Protein AF-A0A2N1XZR0-F1 (afdb_monomer_lite)

Radius of gyration: 24.54 Å; chains: 1; bounding box: 52×39×63 Å

Sequence (217 aa):
MVMPQGTRYHLNGNNCSGVGGANNAWVVAASDITVNATCTIAIDYFPATYFLTTNTSPDGNIAPLAVANQPNATPATLYRYEIKPANYSSAAQYAAAIQNFANWFSYYRTRHLAVRGGISIALTGVDFLRTGLFTINSLTNPVEMRDLALATDRGDLYSTATGGIFRNPQNGGTPNRQAVNHAGGQFQRSGANAPVQLACQANHGWQCRWQHGCTLC

Secondary structure (DSSP, 8-state):
-EEPTT-EEEE-S---TT----TTSEEE-SS-EE--S---EEE---SSEEEESSSSBTTBSPPPEEEE--TT-SSSEEEEEE--GGGSSSHHHHHHHHHHHHHHHHHHSSHHHHHHHHHHHHTTT--S-EEE--BTTB--SSPPEEETTSHHHHHHHH-TTTT-TTSPPPP----HHHHHHHHHHHHT--STT-S--STT-----EEEETTTEEEE-

Foldseek 3Di:
DKDAFQWWKAAQQDDQVQDDDDHGDTDTHNGITDRPDDGDMGTDDQPQKDKDPDCDDPLDQFGWDWDADDPPDPVRIITMGHLDPVRDPDPVSSVVSVVVSVVCCVQPVALLSVQLVVVCVVCVVPQQAWDFDDAQVGLDPPGAIAGSVDPVSVCLQCDLVNVHSPPDDDDDDRNPVVVVVSVVVQCVDDDPRRNDDDPPDDDFDWHADSHPGIDGD

pLDDT: mean 80.04, std 11.49, range [30.67, 92.69]

Structure (mmCIF, N/CA/C/O backbone):
dat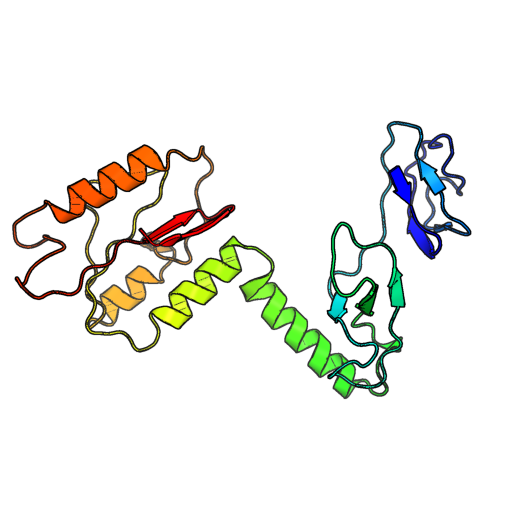a_AF-A0A2N1XZR0-F1
#
_entry.id   AF-A0A2N1XZR0-F1
#
loop_
_atom_site.group_PDB
_atom_site.id
_atom_site.type_symbol
_atom_site.label_atom_id
_atom_site.label_alt_id
_atom_site.label_comp_id
_atom_site.label_asym_id
_atom_site.label_entity_id
_atom_site.label_seq_id
_atom_site.pdbx_PDB_ins_code
_atom_site.Cartn_x
_atom_site.Cartn_y
_atom_site.Cartn_z
_atom_site.occupancy
_atom_site.B_iso_or_equiv
_atom_site.auth_seq_id
_atom_site.auth_comp_id
_atom_site.auth_asym_id
_atom_site.auth_atom_id
_atom_site.pdbx_PDB_model_num
ATOM 1 N N . MET A 1 1 ? 24.738 10.432 -8.427 1.00 76.06 1 MET A N 1
ATOM 2 C CA . MET A 1 1 ? 23.763 9.317 -8.571 1.00 76.06 1 MET A CA 1
ATOM 3 C C . MET A 1 1 ? 24.171 8.508 -9.788 1.00 76.06 1 MET A C 1
ATOM 5 O O . MET A 1 1 ? 24.575 9.129 -10.760 1.00 76.06 1 MET A O 1
ATOM 9 N N . VAL A 1 2 ? 24.090 7.177 -9.756 1.00 82.81 2 VAL A N 1
ATOM 10 C CA . VAL A 1 2 ? 24.312 6.351 -10.956 1.00 82.81 2 VAL A CA 1
ATOM 11 C C . VAL A 1 2 ? 22.957 5.897 -11.484 1.00 82.81 2 VAL A C 1
ATOM 13 O O . VAL A 1 2 ? 22.154 5.350 -10.730 1.00 82.81 2 VAL A O 1
ATOM 16 N N . MET A 1 3 ? 22.691 6.168 -12.757 1.00 83.38 3 MET A N 1
ATOM 17 C CA . MET A 1 3 ? 21.569 5.602 -13.493 1.00 83.38 3 MET A CA 1
ATOM 18 C C . MET A 1 3 ? 22.078 4.364 -14.243 1.00 83.38 3 MET A C 1
ATOM 20 O O . MET A 1 3 ? 23.004 4.508 -15.039 1.00 83.38 3 MET A O 1
ATOM 24 N N . PRO A 1 4 ? 21.518 3.169 -14.005 1.00 83.62 4 PRO A N 1
ATOM 25 C CA . PRO A 1 4 ? 22.032 1.951 -14.614 1.00 83.62 4 PRO A CA 1
ATOM 26 C C . PRO A 1 4 ? 21.713 1.866 -16.111 1.00 83.62 4 PRO A C 1
ATOM 28 O O . PRO A 1 4 ? 20.709 2.422 -16.582 1.00 83.62 4 PRO A O 1
ATOM 31 N N . GLN A 1 5 ? 22.533 1.109 -16.839 1.00 85.06 5 GLN A N 1
ATOM 32 C CA . GLN A 1 5 ? 22.279 0.704 -18.221 1.00 85.06 5 GLN A CA 1
ATOM 33 C C . GLN A 1 5 ? 20.848 0.160 -18.391 1.00 85.06 5 GLN A C 1
ATOM 35 O O . GLN A 1 5 ? 20.312 -0.539 -17.532 1.00 85.06 5 GLN A O 1
ATOM 40 N N . GLY A 1 6 ? 20.209 0.483 -19.515 1.00 82.75 6 GLY A N 1
ATOM 41 C CA . GLY A 1 6 ? 18.845 0.064 -19.839 1.00 82.75 6 GLY A CA 1
ATOM 42 C C . GLY A 1 6 ? 17.751 0.958 -19.250 1.00 82.75 6 GLY A C 1
ATOM 43 O O . GLY A 1 6 ? 16.584 0.805 -19.612 1.00 82.75 6 GLY A O 1
ATOM 44 N N . THR A 1 7 ? 18.095 1.925 -18.393 1.00 85.38 7 THR A N 1
ATOM 45 C CA . THR A 1 7 ? 17.122 2.909 -17.902 1.00 85.38 7 THR A CA 1
ATOM 46 C C . THR A 1 7 ? 16.633 3.779 -19.053 1.00 85.38 7 THR A C 1
ATOM 48 O O . THR A 1 7 ? 17.436 4.379 -19.765 1.00 85.38 7 THR A O 1
ATOM 51 N N . ARG A 1 8 ? 15.315 3.885 -19.226 1.00 88.50 8 ARG A N 1
ATOM 52 C CA . ARG A 1 8 ? 14.714 4.823 -20.173 1.00 88.50 8 ARG A CA 1
ATOM 53 C C . ARG A 1 8 ? 14.477 6.164 -19.482 1.00 88.50 8 ARG A C 1
ATOM 55 O O . ARG A 1 8 ? 13.798 6.218 -18.459 1.00 88.50 8 ARG A O 1
ATOM 62 N N . TYR A 1 9 ? 15.040 7.236 -20.024 1.00 88.44 9 TYR A N 1
ATOM 63 C CA . TYR A 1 9 ? 14.990 8.572 -19.435 1.00 88.44 9 TYR A CA 1
ATOM 64 C C . TYR A 1 9 ? 14.743 9.658 -20.481 1.00 88.44 9 TYR A C 1
ATOM 66 O O . TYR A 1 9 ? 14.858 9.434 -21.686 1.00 88.44 9 TYR A O 1
ATOM 74 N N . HIS A 1 10 ? 14.379 10.840 -19.998 1.00 86.69 10 HIS A N 1
ATOM 75 C CA . HIS A 1 10 ? 14.112 12.022 -20.801 1.00 86.69 10 HIS A CA 1
ATOM 76 C C . HIS A 1 10 ? 14.678 13.274 -20.125 1.00 86.69 10 HIS A C 1
ATOM 78 O O . HIS A 1 10 ? 14.508 13.486 -18.919 1.00 86.69 10 HIS A O 1
ATOM 84 N N . LEU A 1 11 ? 15.314 14.125 -20.931 1.00 84.00 11 LEU A N 1
ATOM 85 C CA . LEU A 1 11 ? 15.855 15.421 -20.529 1.00 84.00 11 LEU A CA 1
ATOM 86 C C . LEU A 1 11 ? 15.027 16.538 -21.163 1.00 84.00 11 LEU A C 1
ATOM 88 O O . LEU A 1 11 ? 14.898 16.614 -22.387 1.00 84.00 11 LEU A O 1
ATOM 92 N N . ASN A 1 12 ? 14.475 17.424 -20.333 1.00 74.25 12 ASN A N 1
ATOM 93 C CA . ASN A 1 12 ? 13.703 18.572 -20.805 1.00 74.25 12 ASN A CA 1
ATOM 94 C C . ASN A 1 12 ? 14.641 19.742 -21.155 1.00 74.25 12 ASN A C 1
ATOM 96 O O . ASN A 1 12 ? 14.773 20.693 -20.389 1.00 74.25 12 ASN A O 1
ATOM 100 N N . GLY A 1 13 ? 15.374 19.609 -22.264 1.00 65.81 13 GLY A N 1
ATOM 101 C CA . GLY A 1 13 ? 16.169 20.678 -22.889 1.00 65.81 13 GLY A CA 1
ATOM 102 C C . GLY A 1 13 ? 17.466 21.100 -22.185 1.00 65.81 13 GLY A C 1
ATOM 103 O O . GLY A 1 13 ? 18.306 21.739 -22.813 1.00 65.81 13 GLY A O 1
ATOM 104 N N . ASN A 1 14 ? 17.671 20.732 -20.919 1.00 63.19 14 ASN A N 1
ATOM 105 C CA . ASN A 1 14 ? 18.927 20.980 -20.216 1.00 63.19 14 ASN A CA 1
ATOM 106 C C . ASN A 1 14 ? 19.883 19.800 -20.416 1.00 63.19 14 ASN A C 1
ATOM 108 O O . ASN A 1 14 ? 19.630 18.703 -19.912 1.00 63.19 14 ASN A O 1
ATOM 112 N N . ASN A 1 15 ? 21.009 20.046 -21.095 1.00 66.31 15 ASN A N 1
ATOM 113 C CA . ASN A 1 15 ? 22.147 19.130 -21.117 1.00 66.31 15 ASN A CA 1
ATOM 114 C C . ASN A 1 15 ? 22.629 18.914 -19.672 1.00 66.31 15 ASN A C 1
ATOM 116 O O . ASN A 1 15 ? 23.342 19.739 -19.103 1.00 66.31 15 ASN A O 1
ATOM 120 N N . CYS A 1 16 ? 22.226 17.805 -19.061 1.00 72.88 16 CYS A N 1
ATOM 121 C CA . CYS A 1 16 ? 22.788 17.341 -17.802 1.00 72.88 16 CYS A CA 1
ATOM 122 C C . CYS A 1 16 ? 24.230 16.892 -18.064 1.00 72.88 16 CYS A C 1
ATOM 124 O O . CYS A 1 16 ? 24.441 15.875 -18.724 1.00 72.88 16 CYS A O 1
ATOM 126 N N . SER A 1 17 ? 25.226 17.620 -17.558 1.00 69.38 17 SER A N 1
ATOM 127 C CA . SER A 1 17 ? 26.638 17.243 -17.701 1.00 69.38 17 SER A CA 1
ATOM 128 C C . SER A 1 17 ? 26.872 15.797 -17.242 1.00 69.38 17 SER A C 1
ATOM 130 O O . SER A 1 17 ? 26.692 15.472 -16.068 1.00 69.38 17 SER A O 1
ATOM 132 N N . GLY A 1 18 ? 27.254 14.928 -18.182 1.00 66.44 18 GLY A N 1
ATOM 133 C CA . GLY A 1 18 ? 27.478 13.494 -17.958 1.00 66.44 18 GLY A CA 1
ATOM 134 C C . GLY A 1 18 ? 26.316 12.577 -18.359 1.00 66.44 18 GLY A C 1
ATOM 135 O O . GLY A 1 18 ? 26.535 11.383 -18.516 1.00 66.44 18 GLY A O 1
ATOM 136 N N . VAL A 1 19 ? 25.116 13.110 -18.599 1.00 74.12 19 VAL A N 1
ATOM 137 C CA . VAL A 1 19 ? 23.953 12.363 -19.102 1.00 74.12 19 VAL A CA 1
ATOM 138 C C . VAL A 1 19 ? 23.781 12.712 -20.580 1.00 74.12 19 VAL A C 1
ATOM 140 O O . VAL A 1 19 ? 23.113 13.681 -20.932 1.00 74.12 19 VAL A O 1
ATOM 143 N N . GLY A 1 20 ? 24.454 11.963 -21.458 1.00 66.81 20 GLY A N 1
ATOM 144 C CA . GLY A 1 20 ? 24.288 12.118 -22.909 1.00 66.81 20 GLY A CA 1
ATOM 145 C C . GLY A 1 20 ? 22.851 11.806 -23.336 1.00 66.81 20 GLY A C 1
ATOM 146 O O . GLY A 1 20 ? 22.181 11.016 -22.685 1.00 66.81 20 GLY A O 1
ATOM 147 N N . GLY A 1 21 ? 22.337 12.415 -24.403 1.00 62.91 21 GLY A N 1
ATOM 148 C CA . GLY A 1 21 ? 20.981 12.140 -24.895 1.00 62.91 21 GLY A CA 1
ATOM 149 C C . GLY A 1 21 ? 20.460 13.241 -25.811 1.00 62.91 21 GLY A C 1
ATOM 150 O O . GLY A 1 21 ? 20.895 14.386 -25.720 1.00 62.91 21 GLY A O 1
ATOM 151 N N . ALA A 1 22 ? 19.543 12.897 -26.718 1.00 60.19 22 ALA A N 1
ATOM 152 C CA . ALA A 1 22 ? 18.864 13.887 -27.545 1.00 60.19 22 ALA A CA 1
ATOM 153 C C . ALA A 1 22 ? 17.916 14.715 -26.664 1.00 60.19 22 ALA A C 1
ATOM 155 O O . ALA A 1 22 ? 17.050 14.162 -25.983 1.00 60.19 22 ALA A O 1
ATOM 156 N N . ASN A 1 23 ? 18.095 16.036 -26.665 1.00 66.06 23 ASN A N 1
ATOM 157 C CA . ASN A 1 23 ? 17.206 16.956 -25.963 1.00 66.06 23 ASN A CA 1
ATOM 158 C C . ASN A 1 23 ? 15.752 16.722 -26.396 1.00 66.06 23 ASN A C 1
ATOM 160 O O . ASN A 1 23 ? 15.469 16.635 -27.590 1.00 66.06 23 ASN A O 1
ATOM 164 N N . ASN A 1 24 ? 14.841 16.649 -25.421 1.00 75.56 24 ASN A N 1
ATOM 165 C CA . ASN A 1 24 ? 13.401 16.498 -25.638 1.00 75.56 24 ASN A CA 1
ATOM 166 C C . ASN A 1 24 ? 12.965 15.161 -26.288 1.00 75.56 24 ASN A C 1
ATOM 168 O O . ASN A 1 24 ? 11.952 15.103 -26.986 1.00 75.56 24 ASN A O 1
ATOM 172 N N . ALA A 1 25 ? 13.730 14.082 -26.077 1.00 83.50 25 ALA A N 1
ATOM 173 C CA . ALA A 1 25 ? 13.389 12.734 -26.527 1.00 83.50 25 ALA A CA 1
ATOM 174 C C . ALA A 1 25 ? 13.609 11.686 -25.426 1.00 83.50 25 ALA A C 1
ATOM 176 O O . ALA A 1 25 ? 14.472 11.827 -24.559 1.00 83.50 25 ALA A O 1
ATOM 177 N N . TRP A 1 26 ? 12.807 10.618 -25.459 1.00 86.81 26 TRP A N 1
ATOM 178 C CA . TRP A 1 26 ? 13.019 9.454 -24.603 1.00 86.81 26 TRP A CA 1
ATOM 179 C C . TRP A 1 26 ? 14.157 8.605 -25.162 1.00 86.81 26 TRP A C 1
ATOM 181 O O . TRP A 1 26 ? 14.075 8.127 -26.292 1.00 86.81 26 TRP A O 1
ATOM 191 N N . VAL A 1 27 ? 15.183 8.374 -24.352 1.00 87.38 27 VAL A N 1
ATOM 192 C CA . VAL A 1 27 ? 16.375 7.594 -24.703 1.00 87.38 27 VAL A CA 1
ATOM 193 C C . VAL A 1 27 ? 16.596 6.475 -23.689 1.00 87.38 27 VAL A C 1
ATOM 195 O O . VAL A 1 27 ? 16.144 6.564 -22.550 1.00 87.38 27 VAL A O 1
ATOM 198 N N . VAL A 1 28 ? 17.263 5.398 -24.105 1.00 88.19 28 VAL A N 1
ATOM 199 C CA . VAL A 1 2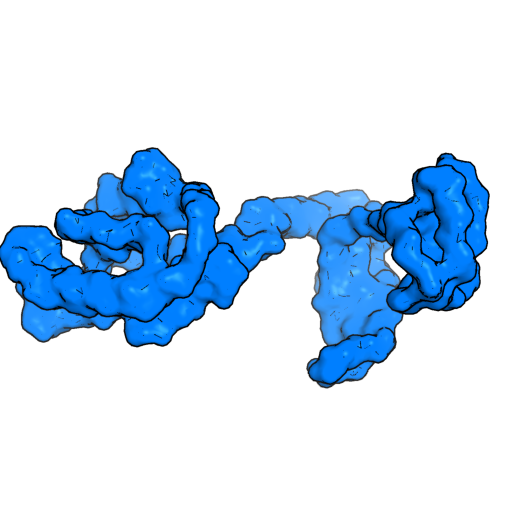8 ? 17.652 4.284 -23.228 1.00 88.19 28 VAL A CA 1
ATOM 200 C C . VAL A 1 28 ? 19.145 4.392 -22.942 1.00 88.19 28 VAL A C 1
ATOM 202 O O . VAL A 1 28 ? 19.939 4.526 -23.871 1.00 88.19 28 VAL A O 1
ATOM 205 N N . ALA A 1 29 ? 19.528 4.336 -21.668 1.00 87.38 29 ALA A N 1
ATOM 206 C CA . ALA A 1 29 ? 20.920 4.393 -21.242 1.00 87.38 29 ALA A CA 1
ATOM 207 C C . ALA A 1 29 ? 21.700 3.204 -21.823 1.00 87.38 29 ALA A C 1
ATOM 209 O O . ALA A 1 29 ? 21.441 2.053 -21.475 1.00 87.38 29 ALA A O 1
ATOM 210 N N . ALA A 1 30 ? 22.649 3.474 -22.719 1.00 86.62 30 ALA A N 1
ATOM 211 C CA . ALA A 1 30 ? 23.464 2.434 -23.352 1.00 86.62 30 ALA A CA 1
ATOM 212 C C . ALA A 1 30 ? 24.517 1.831 -22.404 1.00 86.62 30 ALA A C 1
ATOM 214 O O . ALA A 1 30 ? 24.968 0.712 -22.629 1.00 86.62 30 ALA A O 1
ATOM 215 N N . SER A 1 31 ? 24.869 2.547 -21.338 1.00 86.56 31 SER A N 1
ATOM 216 C CA . SER A 1 31 ? 25.773 2.139 -20.260 1.00 86.56 31 SER A CA 1
ATOM 217 C C . SER A 1 31 ? 25.310 2.768 -18.946 1.00 86.56 31 SER A C 1
ATOM 219 O O . SER A 1 31 ? 24.397 3.595 -18.950 1.00 86.56 31 SER A O 1
ATOM 221 N N . ASP A 1 32 ? 25.959 2.423 -17.835 1.00 86.62 32 ASP A N 1
ATOM 222 C CA . ASP A 1 32 ? 25.777 3.157 -16.584 1.00 86.62 32 ASP A CA 1
ATOM 223 C C . ASP A 1 32 ? 26.165 4.632 -16.776 1.00 86.62 32 ASP A C 1
ATOM 225 O O . ASP A 1 32 ? 27.193 4.953 -17.379 1.00 86.62 32 ASP A O 1
ATOM 229 N N . ILE A 1 33 ? 25.320 5.534 -16.280 1.00 86.06 33 ILE A N 1
ATOM 230 C CA . ILE A 1 33 ? 25.483 6.982 -16.384 1.00 86.06 33 ILE A CA 1
ATOM 231 C C . ILE A 1 33 ? 25.665 7.556 -14.983 1.00 86.06 33 ILE A C 1
ATOM 233 O O . ILE A 1 33 ? 24.758 7.503 -14.149 1.00 86.06 33 ILE A O 1
ATOM 237 N N . THR A 1 34 ? 26.814 8.177 -14.730 1.00 86.88 34 THR A N 1
ATOM 238 C CA . THR A 1 34 ? 27.049 8.908 -13.481 1.00 86.88 34 THR A CA 1
ATOM 239 C C . THR A 1 34 ? 26.565 10.348 -13.624 1.00 86.88 34 THR A C 1
ATOM 241 O O . THR A 1 34 ? 27.161 11.165 -14.325 1.00 86.88 34 THR A O 1
ATOM 244 N N . VAL A 1 35 ? 25.478 10.673 -12.926 1.00 84.19 35 VAL A N 1
ATOM 245 C CA . VAL A 1 35 ? 24.929 12.029 -12.842 1.00 84.19 35 VAL A CA 1
ATOM 246 C C . VAL A 1 35 ? 25.750 12.831 -11.832 1.00 84.19 35 VAL A C 1
ATOM 248 O O . VAL A 1 35 ? 25.654 12.590 -10.621 1.00 84.19 35 VAL A O 1
ATOM 251 N N . ASN A 1 36 ? 26.542 13.775 -12.350 1.00 83.62 36 ASN A N 1
ATOM 252 C CA . ASN A 1 36 ? 27.485 14.616 -11.597 1.00 83.62 36 ASN A CA 1
ATOM 253 C C . ASN A 1 36 ? 27.035 16.081 -11.461 1.00 83.62 36 ASN A C 1
ATOM 255 O O . ASN A 1 36 ? 27.800 16.924 -11.003 1.00 83.62 36 ASN A O 1
ATOM 259 N N . ALA A 1 37 ? 25.807 16.398 -11.868 1.00 80.25 37 ALA A N 1
ATOM 260 C CA . ALA A 1 37 ? 25.258 17.747 -11.831 1.00 80.25 37 ALA A CA 1
ATOM 261 C C . ALA A 1 37 ? 23.848 17.752 -11.235 1.00 80.25 37 ALA A C 1
ATOM 263 O O . ALA A 1 37 ? 23.133 16.749 -11.272 1.00 80.25 37 ALA A O 1
ATOM 264 N N . THR A 1 38 ? 23.432 18.908 -10.721 1.00 81.94 38 THR A N 1
ATOM 265 C CA . THR A 1 38 ? 22.045 19.138 -10.312 1.00 81.94 38 THR A CA 1
ATOM 266 C C . THR A 1 38 ? 21.205 19.379 -11.556 1.00 81.94 38 THR A C 1
ATOM 268 O O . THR A 1 38 ? 21.304 20.434 -12.181 1.00 81.94 38 THR A O 1
ATOM 271 N N . CYS A 1 39 ? 20.377 18.410 -11.931 1.00 79.19 39 CYS A N 1
ATOM 272 C CA . CYS A 1 39 ? 19.478 18.560 -13.064 1.00 79.19 39 CYS A CA 1
ATOM 273 C C . CYS A 1 39 ? 18.209 17.714 -12.911 1.00 79.19 39 CYS A C 1
ATOM 275 O O . CYS A 1 39 ? 18.145 16.798 -12.091 1.00 79.19 39 CYS A O 1
ATOM 277 N N . THR A 1 40 ? 17.177 18.052 -13.688 1.00 82.56 40 THR A N 1
ATOM 278 C CA . THR A 1 40 ? 15.901 17.325 -13.686 1.00 82.56 40 THR A CA 1
ATOM 279 C C . THR A 1 40 ? 15.913 16.286 -14.794 1.00 82.56 40 THR A C 1
ATOM 281 O O . THR A 1 40 ? 16.000 16.633 -15.971 1.00 82.56 40 THR A O 1
ATOM 284 N N . ILE A 1 41 ? 15.798 15.019 -14.409 1.00 84.50 41 ILE A N 1
ATOM 285 C CA . ILE A 1 41 ? 15.757 13.881 -15.324 1.00 84.50 41 ILE A CA 1
ATOM 286 C C . ILE A 1 41 ? 14.440 13.152 -15.086 1.00 84.50 41 ILE A C 1
ATOM 288 O O . ILE A 1 41 ? 14.151 12.750 -13.960 1.00 84.50 41 ILE A O 1
ATOM 292 N N . ALA A 1 42 ? 13.637 12.987 -16.134 1.00 86.75 42 ALA A N 1
ATOM 293 C CA . ALA A 1 42 ? 12.467 12.123 -16.073 1.00 86.75 42 ALA A CA 1
ATOM 294 C C . ALA A 1 42 ? 12.904 10.684 -16.358 1.00 86.75 42 ALA A C 1
ATOM 296 O O . ALA A 1 42 ? 13.665 10.444 -17.291 1.00 86.75 42 ALA A O 1
ATOM 297 N N . ILE A 1 43 ? 12.433 9.733 -15.556 1.00 87.69 43 ILE A N 1
ATOM 298 C CA . ILE A 1 43 ? 12.720 8.304 -15.712 1.00 87.69 43 ILE A CA 1
ATOM 299 C C . ILE A 1 43 ? 11.395 7.599 -15.986 1.00 87.69 43 ILE A C 1
ATOM 301 O O . ILE A 1 43 ? 10.405 7.863 -15.302 1.00 87.69 43 ILE A O 1
ATOM 305 N N . ASP A 1 44 ? 11.378 6.729 -16.992 1.00 87.94 44 ASP A N 1
ATOM 306 C CA . ASP A 1 44 ? 10.213 5.903 -17.291 1.00 87.94 44 ASP A CA 1
ATOM 307 C C . ASP A 1 44 ? 10.033 4.875 -16.168 1.00 87.94 44 ASP A C 1
ATOM 309 O O . ASP A 1 44 ? 10.975 4.178 -15.780 1.00 87.94 44 ASP A O 1
ATOM 313 N N . TYR A 1 45 ? 8.825 4.799 -15.620 1.00 85.69 45 TYR A N 1
ATOM 314 C CA . TYR A 1 45 ? 8.510 3.934 -14.493 1.00 85.69 45 TYR A CA 1
ATOM 315 C C . TYR A 1 45 ? 7.214 3.184 -14.753 1.00 85.69 45 TYR A C 1
ATOM 317 O O . TYR A 1 45 ? 6.154 3.777 -14.948 1.00 85.69 45 TYR A O 1
ATOM 325 N N . PHE A 1 46 ? 7.302 1.857 -14.689 1.00 87.25 46 PHE A N 1
ATOM 326 C CA . PHE A 1 46 ? 6.150 0.982 -14.809 1.00 87.25 46 PHE A CA 1
ATOM 327 C C . PHE A 1 46 ? 5.719 0.484 -13.417 1.00 87.25 46 PHE A C 1
ATOM 329 O O . PHE A 1 46 ? 6.423 -0.335 -12.816 1.00 87.25 46 PHE A O 1
ATOM 336 N N . PRO A 1 47 ? 4.579 0.955 -12.874 1.00 86.31 47 PRO A N 1
ATOM 337 C CA . PRO A 1 47 ? 4.207 0.698 -11.482 1.00 86.31 47 PRO A CA 1
ATOM 338 C C . PRO A 1 47 ? 3.867 -0.764 -11.196 1.00 86.31 47 PRO A C 1
ATOM 340 O O . PRO A 1 47 ? 4.089 -1.222 -10.077 1.00 86.31 47 PRO A O 1
ATOM 343 N N . ALA A 1 48 ? 3.366 -1.503 -12.191 1.00 90.50 48 ALA A N 1
ATOM 344 C CA . ALA A 1 48 ? 3.027 -2.917 -12.062 1.00 90.50 48 ALA A CA 1
ATOM 345 C C . ALA A 1 48 ? 4.280 -3.801 -12.145 1.00 90.50 48 ALA A C 1
ATOM 347 O O . ALA A 1 48 ? 4.487 -4.541 -13.105 1.00 90.50 48 ALA A O 1
ATOM 348 N N . THR A 1 49 ? 5.137 -3.675 -11.133 1.00 88.88 49 THR A N 1
ATOM 349 C CA . THR A 1 49 ? 6.413 -4.381 -11.000 1.00 88.88 49 THR A CA 1
ATOM 350 C C . THR A 1 49 ? 6.519 -4.983 -9.601 1.00 88.88 49 THR A C 1
ATOM 352 O O . THR A 1 49 ? 6.254 -4.294 -8.616 1.00 88.88 49 THR A O 1
ATOM 355 N N . TYR A 1 50 ? 6.941 -6.242 -9.497 1.00 87.19 50 TYR A N 1
ATOM 356 C CA . TYR A 1 50 ? 7.206 -6.913 -8.221 1.00 87.19 50 TYR A CA 1
ATOM 357 C C . TYR A 1 50 ? 8.588 -7.571 -8.206 1.00 87.19 50 TYR A C 1
ATOM 359 O O . TYR A 1 50 ? 9.227 -7.742 -9.245 1.00 87.19 50 TYR A O 1
ATOM 367 N N . PHE A 1 51 ? 9.065 -7.912 -7.009 1.00 87.75 51 PHE A N 1
ATOM 368 C CA . PHE A 1 51 ? 10.389 -8.489 -6.794 1.00 87.75 51 PHE A CA 1
ATOM 369 C C . PHE A 1 51 ? 10.273 -9.795 -6.014 1.00 87.75 51 PHE A C 1
ATOM 371 O O . PHE A 1 51 ? 9.548 -9.847 -5.022 1.00 87.75 51 PHE A O 1
ATOM 378 N N . LEU A 1 52 ? 11.004 -10.824 -6.439 1.00 87.44 52 LEU A N 1
ATOM 379 C CA . LEU A 1 52 ? 11.111 -12.103 -5.731 1.00 87.44 52 LEU A CA 1
ATOM 380 C C . LEU A 1 52 ? 12.572 -12.428 -5.430 1.00 87.44 52 LEU A C 1
ATOM 382 O O . LEU A 1 52 ? 13.488 -11.940 -6.088 1.00 87.44 52 LEU A O 1
ATOM 386 N N . THR A 1 53 ? 12.790 -13.292 -4.445 1.00 86.19 53 THR A N 1
ATOM 387 C CA . THR A 1 53 ? 14.107 -13.871 -4.140 1.00 86.19 53 THR A CA 1
ATOM 388 C C . THR A 1 53 ? 14.486 -15.000 -5.103 1.00 86.19 53 THR A C 1
ATOM 390 O O . THR A 1 53 ? 15.652 -15.376 -5.186 1.00 86.19 53 THR A O 1
ATOM 393 N N . THR A 1 54 ? 13.512 -15.526 -5.847 1.00 83.56 54 THR A N 1
ATOM 394 C CA . THR A 1 54 ? 13.659 -16.607 -6.826 1.00 83.56 54 THR A CA 1
ATOM 395 C C . THR A 1 54 ? 13.586 -16.076 -8.254 1.00 83.56 54 THR A C 1
ATOM 397 O O . THR A 1 54 ? 12.874 -15.112 -8.545 1.00 83.56 54 THR A O 1
ATOM 400 N N . ASN A 1 55 ? 14.296 -16.740 -9.166 1.00 85.12 55 ASN A N 1
ATOM 401 C CA . ASN A 1 55 ? 14.272 -16.460 -10.608 1.00 85.12 55 ASN A CA 1
ATOM 402 C C . ASN A 1 55 ? 13.073 -17.098 -11.336 1.00 85.12 55 ASN A C 1
ATOM 404 O O . ASN A 1 55 ? 13.016 -17.091 -12.563 1.00 85.12 55 ASN A O 1
ATOM 408 N N . THR A 1 56 ? 12.130 -17.653 -10.578 1.00 82.75 56 THR A N 1
ATOM 409 C CA . THR A 1 56 ? 10.865 -18.194 -11.061 1.00 82.75 56 THR A CA 1
ATOM 410 C C . THR A 1 56 ? 9.710 -17.331 -10.564 1.00 82.75 56 THR A C 1
ATOM 412 O O . THR A 1 56 ? 9.648 -16.984 -9.380 1.00 82.75 56 THR A O 1
ATOM 415 N N . SER A 1 57 ? 8.794 -16.991 -11.473 1.00 81.12 57 SER A N 1
ATOM 416 C CA . SER A 1 57 ? 7.555 -16.287 -11.144 1.00 81.12 57 SER A CA 1
ATOM 417 C C . SER A 1 57 ? 6.410 -17.285 -10.900 1.00 81.12 57 SER A C 1
ATOM 419 O O . SER A 1 57 ? 6.249 -18.227 -11.680 1.00 81.12 57 SER A O 1
ATOM 421 N N . PRO A 1 58 ? 5.573 -17.071 -9.866 1.00 75.06 58 PRO A N 1
ATOM 422 C CA . PRO A 1 58 ? 4.318 -17.801 -9.680 1.00 75.06 58 PRO A CA 1
ATOM 423 C C . PRO A 1 58 ? 3.311 -17.587 -10.819 1.00 75.06 58 PRO A C 1
ATOM 425 O O . PRO A 1 58 ? 2.458 -18.440 -11.047 1.00 75.06 58 PRO A O 1
ATOM 428 N N . ASP A 1 59 ? 3.409 -16.465 -11.539 1.00 70.19 59 ASP A N 1
ATOM 429 C CA . ASP A 1 59 ? 2.455 -16.067 -12.579 1.00 70.19 59 ASP A CA 1
ATOM 430 C C . ASP A 1 59 ? 2.815 -16.625 -13.972 1.00 70.19 59 ASP A C 1
ATOM 432 O O . ASP A 1 59 ? 2.150 -16.306 -14.962 1.00 70.19 59 ASP A O 1
ATOM 436 N N . GLY A 1 60 ? 3.868 -17.448 -14.066 1.00 67.19 60 GLY A N 1
ATOM 437 C CA . GLY A 1 60 ? 4.288 -18.143 -15.284 1.00 67.19 60 GLY A CA 1
ATOM 438 C C . GLY A 1 60 ? 5.731 -17.855 -15.710 1.00 67.19 60 GLY A C 1
ATOM 439 O O . GLY A 1 60 ? 6.577 -17.445 -14.918 1.00 67.19 60 GLY A O 1
ATOM 440 N N . ASN A 1 61 ? 6.020 -18.073 -16.997 1.00 69.38 61 ASN A N 1
ATOM 441 C CA . ASN A 1 61 ? 7.365 -17.954 -17.581 1.00 69.38 61 ASN A CA 1
ATOM 442 C C . ASN A 1 61 ? 7.726 -16.500 -17.934 1.00 69.38 61 ASN A C 1
ATOM 444 O O . ASN A 1 61 ? 8.043 -16.182 -19.079 1.00 69.38 61 ASN A O 1
ATOM 448 N N . ILE A 1 62 ? 7.655 -15.611 -16.947 1.00 78.00 62 ILE A N 1
ATOM 449 C CA . ILE A 1 62 ? 8.093 -14.219 -17.077 1.00 78.00 62 ILE A CA 1
ATOM 450 C C . ILE A 1 62 ? 9.618 -14.202 -16.941 1.00 78.00 62 ILE A C 1
ATOM 452 O O . ILE A 1 62 ? 10.145 -14.637 -15.917 1.00 78.00 62 ILE A O 1
ATOM 456 N N . ALA A 1 63 ? 10.332 -13.693 -17.947 1.00 77.44 63 ALA A N 1
ATOM 457 C CA . ALA A 1 63 ? 11.782 -13.540 -17.861 1.00 77.44 63 ALA A CA 1
ATOM 458 C C . ALA A 1 63 ? 12.140 -12.526 -16.752 1.00 77.44 63 ALA A C 1
ATOM 460 O O . ALA A 1 63 ? 11.735 -11.361 -16.846 1.00 77.44 63 ALA A O 1
ATOM 461 N N . PRO A 1 64 ? 12.875 -12.929 -15.699 1.00 82.56 64 PRO A N 1
ATOM 462 C CA . PRO A 1 64 ? 13.257 -12.009 -14.640 1.00 82.56 64 PRO A CA 1
ATOM 463 C C . PRO A 1 64 ? 14.381 -11.076 -15.093 1.00 82.56 64 PRO A C 1
ATOM 465 O O . PRO A 1 64 ? 15.306 -11.494 -15.789 1.00 82.56 64 PRO A O 1
ATOM 468 N N . LEU A 1 65 ? 14.381 -9.839 -14.592 1.00 82.12 65 LEU A N 1
ATOM 469 C CA . LEU A 1 65 ? 15.587 -9.012 -14.582 1.00 82.12 65 LEU A CA 1
ATOM 470 C C . LEU A 1 65 ? 16.281 -9.150 -13.224 1.00 82.12 65 LEU A C 1
ATOM 472 O O . LEU A 1 65 ? 15.725 -8.753 -12.199 1.00 82.12 65 LEU A O 1
ATOM 476 N N . ALA A 1 66 ? 17.497 -9.692 -13.212 1.00 82.38 66 ALA A N 1
ATOM 477 C CA . ALA A 1 66 ? 18.297 -9.784 -11.997 1.00 82.38 66 ALA A CA 1
ATOM 478 C C . ALA A 1 66 ? 18.736 -8.387 -11.530 1.00 82.38 66 ALA A C 1
ATOM 480 O O . ALA A 1 66 ? 19.316 -7.615 -12.291 1.00 82.38 66 ALA A O 1
ATOM 481 N N . VAL A 1 67 ? 18.477 -8.077 -10.263 1.00 79.88 67 VAL A N 1
ATOM 482 C CA . VAL A 1 67 ? 18.932 -6.858 -9.593 1.00 79.88 67 VAL A CA 1
ATOM 483 C C . VAL A 1 67 ? 20.001 -7.254 -8.583 1.00 79.88 67 VAL A C 1
ATOM 485 O O . VAL A 1 67 ? 19.702 -7.603 -7.438 1.00 79.88 67 VAL A O 1
ATOM 488 N N . ALA A 1 68 ? 21.251 -7.240 -9.045 1.00 68.81 68 ALA A N 1
ATOM 489 C CA . ALA A 1 68 ? 22.432 -7.418 -8.210 1.00 68.81 68 ALA A CA 1
ATOM 490 C C . ALA A 1 68 ? 22.758 -6.107 -7.467 1.00 68.81 68 ALA A C 1
ATOM 492 O O . ALA A 1 68 ? 22.484 -5.024 -7.983 1.00 68.81 68 ALA A O 1
ATOM 493 N N . ASN A 1 69 ? 23.359 -6.201 -6.277 1.00 65.38 69 ASN A N 1
ATOM 494 C CA . ASN A 1 69 ? 23.769 -5.070 -5.421 1.00 65.38 69 ASN A CA 1
ATOM 495 C C . ASN A 1 69 ? 22.632 -4.366 -4.668 1.00 65.38 69 ASN A C 1
ATOM 497 O O . ASN A 1 69 ? 22.527 -3.139 -4.650 1.00 65.38 69 ASN A O 1
ATOM 501 N N . GLN A 1 70 ? 21.789 -5.141 -3.991 1.00 63.44 70 GLN A N 1
ATOM 502 C CA . GLN A 1 70 ? 20.846 -4.561 -3.040 1.00 63.44 70 GLN A CA 1
ATOM 503 C C . GLN A 1 70 ? 21.573 -4.099 -1.770 1.00 63.44 70 GLN A C 1
ATOM 505 O O . GLN A 1 70 ? 22.367 -4.869 -1.221 1.00 63.44 70 GLN A O 1
ATOM 510 N N . PRO A 1 71 ? 21.310 -2.878 -1.267 1.00 57.81 71 PRO A N 1
ATOM 511 C CA . PRO A 1 71 ? 21.881 -2.432 -0.006 1.00 57.81 71 PRO A CA 1
ATOM 512 C C . PRO A 1 71 ? 21.465 -3.381 1.123 1.00 57.81 71 PRO A C 1
ATOM 514 O O . PRO A 1 71 ? 20.293 -3.438 1.488 1.00 57.81 71 PRO A O 1
ATOM 517 N N . ASN A 1 72 ? 22.437 -4.103 1.686 1.00 59.75 72 ASN A N 1
ATOM 518 C CA . ASN A 1 72 ? 22.278 -4.897 2.905 1.00 59.75 72 ASN A CA 1
ATOM 519 C C . ASN A 1 72 ? 21.220 -6.029 2.832 1.00 59.75 72 ASN A C 1
ATOM 521 O O . ASN A 1 72 ? 20.517 -6.260 3.816 1.00 59.75 72 ASN A O 1
ATOM 525 N N . ALA A 1 73 ? 21.077 -6.721 1.690 1.00 57.59 73 ALA A N 1
ATOM 526 C CA . ALA A 1 73 ? 20.072 -7.779 1.525 1.00 57.59 73 ALA A CA 1
ATOM 527 C C . ALA A 1 73 ? 20.666 -9.191 1.369 1.00 57.59 73 ALA A C 1
ATOM 529 O O . ALA A 1 73 ? 21.564 -9.432 0.561 1.00 57.59 73 ALA A O 1
ATOM 530 N N . THR A 1 74 ? 20.079 -10.136 2.104 1.00 65.81 74 THR A N 1
ATOM 531 C CA . THR A 1 74 ? 20.141 -11.581 1.854 1.00 65.81 74 THR A CA 1
ATOM 532 C C . THR A 1 74 ? 18.763 -12.011 1.337 1.00 65.81 74 THR A C 1
ATOM 534 O O . THR A 1 74 ? 17.779 -11.809 2.051 1.00 65.81 74 THR A O 1
ATOM 537 N N . PRO A 1 75 ? 18.642 -12.603 0.135 1.00 67.75 75 PRO A N 1
ATOM 538 C CA . PRO A 1 75 ? 19.705 -12.936 -0.816 1.00 67.75 75 PRO A CA 1
ATOM 539 C C . PRO A 1 75 ? 20.302 -11.703 -1.513 1.00 67.75 75 PRO A C 1
ATOM 541 O O . PRO A 1 75 ? 19.646 -10.677 -1.668 1.00 67.75 75 PRO A O 1
ATOM 544 N N . ALA A 1 76 ? 21.540 -11.846 -1.995 1.00 74.31 76 ALA A N 1
ATOM 545 C CA . ALA A 1 76 ? 22.293 -10.785 -2.675 1.00 74.31 76 ALA A CA 1
ATOM 546 C C . ALA A 1 76 ? 21.666 -10.316 -4.007 1.00 74.31 76 ALA A C 1
ATOM 548 O O . ALA A 1 76 ? 22.091 -9.315 -4.588 1.00 74.31 76 ALA A O 1
ATOM 549 N N . THR A 1 77 ? 20.677 -11.049 -4.521 1.00 81.69 77 THR A N 1
ATOM 550 C CA . THR A 1 77 ? 19.981 -10.755 -5.773 1.00 81.69 77 THR A CA 1
ATOM 551 C C . THR A 1 77 ? 18.484 -10.909 -5.564 1.00 81.69 77 THR A C 1
ATOM 553 O O . THR A 1 77 ? 18.027 -11.963 -5.122 1.00 81.69 77 THR A O 1
ATOM 556 N N . LEU A 1 78 ? 17.725 -9.873 -5.921 1.00 86.31 78 LEU A N 1
ATOM 557 C CA . LEU A 1 78 ? 16.295 -10.020 -6.186 1.00 86.31 78 LEU A CA 1
ATOM 558 C C . LEU A 1 78 ? 16.059 -10.016 -7.688 1.00 86.31 78 LEU A C 1
ATOM 560 O O . LEU A 1 78 ? 16.786 -9.387 -8.457 1.00 86.31 78 LEU A O 1
ATOM 564 N N . TYR A 1 79 ? 14.996 -10.685 -8.090 1.00 86.69 79 TYR A N 1
ATOM 565 C CA . TYR A 1 79 ? 14.544 -10.769 -9.461 1.00 86.69 79 TYR A CA 1
ATOM 566 C C . TYR A 1 79 ? 13.331 -9.872 -9.628 1.00 86.69 79 TYR A C 1
ATOM 568 O O . TYR A 1 79 ? 12.336 -10.017 -8.919 1.00 86.69 79 TYR A O 1
ATOM 576 N N . ARG A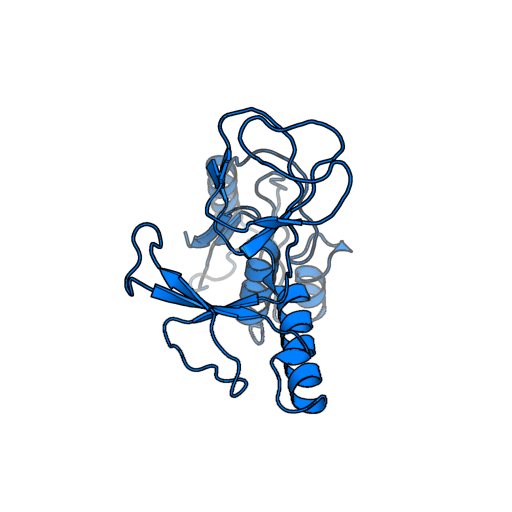 1 80 ? 13.442 -8.912 -10.540 1.00 87.12 80 ARG A N 1
ATOM 577 C CA . ARG A 1 80 ? 12.388 -7.967 -10.892 1.00 87.12 80 ARG A CA 1
ATOM 578 C C . ARG A 1 80 ? 11.525 -8.549 -12.004 1.00 87.12 80 ARG A C 1
ATOM 580 O O . ARG A 1 80 ? 12.056 -8.962 -13.034 1.00 87.12 80 ARG A O 1
ATOM 587 N N . TYR A 1 81 ? 10.213 -8.487 -11.823 1.00 88.31 81 TYR A N 1
ATOM 588 C CA . TYR A 1 81 ? 9.210 -8.916 -12.793 1.00 88.31 81 TYR A CA 1
ATOM 589 C C . TYR A 1 81 ? 8.276 -7.750 -13.105 1.00 88.31 81 TYR A C 1
ATOM 591 O O . TYR A 1 81 ? 7.719 -7.135 -12.196 1.00 88.31 81 TYR A O 1
ATOM 599 N N . GLU A 1 82 ? 8.104 -7.439 -14.388 1.00 88.31 82 GLU A N 1
ATOM 600 C CA . GLU A 1 82 ? 7.168 -6.410 -14.850 1.00 88.31 82 GLU A CA 1
ATOM 601 C C . GLU A 1 82 ? 5.918 -7.070 -15.439 1.00 88.31 82 GLU A C 1
ATOM 603 O O . GLU A 1 82 ? 6.019 -7.931 -16.317 1.00 88.31 82 GLU A O 1
ATOM 608 N N . ILE A 1 83 ? 4.736 -6.623 -15.014 1.00 89.81 83 ILE A N 1
ATOM 609 C CA . ILE A 1 83 ? 3.443 -7.112 -15.506 1.00 89.81 83 ILE A CA 1
ATOM 610 C C . ILE A 1 83 ? 3.118 -6.412 -16.837 1.00 89.81 83 ILE A C 1
ATOM 612 O O . ILE A 1 83 ? 2.238 -5.555 -16.924 1.00 89.81 83 ILE A O 1
ATOM 616 N N . LYS A 1 84 ? 3.888 -6.720 -17.884 1.00 88.44 84 LYS A N 1
ATOM 617 C CA . LYS A 1 84 ? 3.690 -6.214 -19.253 1.00 88.44 84 LYS A CA 1
ATOM 618 C C . LYS A 1 84 ? 3.110 -7.314 -20.141 1.00 88.44 84 LYS A C 1
ATOM 620 O O . LYS A 1 84 ? 3.539 -8.455 -19.991 1.00 88.44 84 LYS A O 1
ATOM 625 N N . PRO A 1 85 ? 2.234 -7.001 -21.117 1.00 87.94 85 PRO A N 1
ATOM 626 C CA . PRO A 1 85 ? 1.645 -8.011 -22.002 1.00 87.94 85 PRO A CA 1
ATOM 627 C C . PRO A 1 85 ? 2.683 -8.918 -22.676 1.00 87.94 85 PRO A C 1
ATOM 629 O O . PRO A 1 85 ? 2.485 -10.124 -22.744 1.00 87.94 85 PRO A O 1
ATOM 632 N N . ALA A 1 86 ? 3.817 -8.347 -23.102 1.00 86.38 86 ALA A N 1
ATOM 633 C CA . ALA A 1 86 ? 4.908 -9.067 -23.766 1.00 86.38 86 ALA A CA 1
ATOM 634 C C . ALA A 1 86 ? 5.586 -10.141 -22.895 1.00 86.38 86 ALA A C 1
ATOM 636 O O . ALA A 1 86 ? 6.285 -10.997 -23.429 1.00 86.38 86 ALA A O 1
ATOM 637 N N . ASN A 1 87 ? 5.388 -10.103 -21.575 1.00 85.25 87 ASN A N 1
ATOM 638 C CA . ASN A 1 87 ? 5.994 -11.052 -20.648 1.00 85.25 87 ASN A CA 1
ATOM 639 C C . ASN A 1 87 ? 5.082 -12.244 -20.307 1.00 85.25 87 ASN A C 1
ATOM 641 O O . ASN A 1 87 ? 5.501 -13.129 -19.565 1.00 85.25 87 ASN A O 1
ATOM 645 N N . TYR A 1 88 ? 3.846 -12.276 -20.815 1.00 85.88 88 TYR A N 1
ATOM 646 C CA . TYR A 1 88 ? 2.894 -13.359 -20.563 1.00 85.88 88 TYR A CA 1
ATOM 647 C C . TYR A 1 88 ? 2.657 -14.188 -21.821 1.00 85.88 88 TYR A C 1
ATOM 649 O O . TYR A 1 88 ? 2.582 -13.661 -22.927 1.00 85.88 88 TYR A O 1
ATOM 657 N N . SER A 1 89 ? 2.473 -15.500 -21.643 1.00 84.62 89 SER A N 1
ATOM 658 C CA . SER A 1 89 ? 2.242 -16.422 -22.765 1.00 84.62 89 SER A CA 1
ATOM 659 C C . SER A 1 89 ? 0.842 -16.302 -23.381 1.00 84.62 89 SER A C 1
ATOM 661 O O . SER A 1 89 ? 0.610 -16.767 -24.494 1.00 84.62 89 SER A O 1
ATOM 663 N N . SER A 1 90 ? -0.099 -15.663 -22.677 1.00 88.19 90 SER A N 1
ATOM 664 C CA . SER A 1 90 ? -1.455 -15.407 -23.166 1.00 88.19 90 SER A CA 1
ATOM 665 C C . SER A 1 90 ? -2.033 -14.103 -22.612 1.00 88.19 90 SER A C 1
ATOM 667 O O . SER A 1 90 ? -1.701 -13.668 -21.505 1.00 88.19 90 SER A O 1
ATOM 669 N N . ALA A 1 91 ? -2.976 -13.514 -23.353 1.00 89.62 91 ALA A N 1
ATOM 670 C CA . ALA A 1 91 ? -3.709 -12.325 -22.919 1.00 89.62 91 ALA A CA 1
ATOM 671 C C . ALA A 1 91 ? -4.525 -12.563 -21.633 1.00 89.62 91 ALA A C 1
ATOM 673 O O . ALA A 1 91 ? -4.659 -11.654 -20.818 1.00 89.62 91 ALA A O 1
ATOM 674 N N . ALA A 1 92 ? -5.027 -13.785 -21.421 1.00 89.88 92 ALA A N 1
ATOM 675 C CA . ALA A 1 92 ? -5.789 -14.145 -20.226 1.00 89.88 92 ALA A CA 1
ATOM 676 C C . ALA A 1 92 ? -4.923 -14.121 -18.954 1.00 89.88 92 ALA A C 1
ATOM 678 O O . ALA A 1 92 ? -5.346 -13.582 -17.933 1.00 89.88 92 ALA A O 1
ATOM 679 N N . GLN A 1 93 ? -3.692 -14.643 -19.022 1.00 86.75 93 GLN A N 1
ATOM 680 C CA . GLN A 1 93 ? -2.748 -14.586 -17.899 1.00 86.75 93 GLN A CA 1
ATOM 681 C C . GLN A 1 93 ? -2.365 -13.144 -17.560 1.00 86.75 93 GLN A C 1
ATOM 683 O O . GLN A 1 93 ? -2.390 -12.760 -16.391 1.00 86.75 93 GLN A O 1
ATOM 688 N N . TYR A 1 94 ? -2.079 -12.329 -18.581 1.00 89.38 94 TYR A N 1
ATOM 689 C CA . TYR A 1 94 ? -1.810 -10.906 -18.384 1.00 89.38 94 TYR A CA 1
ATOM 690 C C . TYR A 1 94 ? -2.995 -10.193 -17.717 1.00 89.38 94 TYR A C 1
ATOM 692 O O . TYR A 1 94 ? -2.798 -9.466 -16.744 1.00 89.38 94 TYR A O 1
ATOM 700 N N . ALA A 1 95 ? -4.220 -10.428 -18.199 1.00 91.69 95 ALA A N 1
ATOM 701 C CA . ALA A 1 95 ? -5.429 -9.819 -17.651 1.00 91.69 95 ALA A CA 1
ATOM 702 C C . ALA A 1 95 ? -5.646 -10.185 -16.171 1.00 91.69 95 ALA A C 1
ATOM 704 O O . ALA A 1 95 ? -5.960 -9.314 -15.360 1.00 91.69 95 ALA A O 1
ATOM 705 N N . ALA A 1 96 ? -5.419 -11.447 -15.795 1.00 89.88 96 ALA A N 1
ATOM 706 C CA . ALA A 1 96 ? -5.501 -11.878 -14.402 1.00 89.88 96 ALA A CA 1
ATOM 707 C C . ALA A 1 96 ? -4.436 -11.194 -13.524 1.00 89.88 96 ALA A C 1
ATOM 709 O O . ALA A 1 96 ? -4.752 -10.658 -12.459 1.00 89.88 96 ALA A O 1
ATOM 710 N N . ALA A 1 97 ? -3.183 -11.153 -13.986 1.00 88.81 97 ALA A N 1
ATOM 711 C CA . ALA A 1 97 ? -2.083 -10.556 -13.235 1.00 88.81 97 ALA A CA 1
ATOM 712 C C . ALA A 1 97 ? -2.249 -9.039 -13.053 1.00 88.81 97 ALA A C 1
ATOM 714 O O . ALA A 1 97 ? -2.083 -8.522 -11.945 1.00 88.81 97 ALA A O 1
ATOM 715 N N . ILE A 1 98 ? -2.630 -8.314 -14.111 1.00 91.12 98 ILE A N 1
ATOM 716 C CA . ILE A 1 98 ? -2.825 -6.863 -14.026 1.00 91.12 98 ILE A CA 1
ATOM 717 C C . ILE A 1 98 ? -4.039 -6.503 -13.163 1.00 91.12 98 ILE A C 1
ATOM 719 O O . ILE A 1 98 ? -3.986 -5.513 -12.435 1.00 91.12 98 ILE A O 1
ATOM 723 N N . GLN A 1 99 ? -5.094 -7.328 -13.159 1.00 92.69 99 GLN A N 1
ATOM 724 C CA . GLN A 1 99 ? -6.238 -7.145 -12.264 1.00 92.69 99 GLN A CA 1
ATOM 725 C C . GLN A 1 99 ? -5.847 -7.359 -10.796 1.00 92.69 99 GLN A C 1
ATOM 727 O O . GLN A 1 99 ? -6.217 -6.557 -9.937 1.00 92.69 99 GLN A O 1
ATOM 732 N N . ASN A 1 100 ? -5.059 -8.395 -10.499 1.00 89.62 100 ASN A N 1
ATOM 733 C CA . ASN A 1 100 ? -4.537 -8.628 -9.150 1.00 89.62 100 ASN A CA 1
ATOM 734 C C . ASN A 1 100 ? -3.662 -7.464 -8.680 1.00 89.62 100 ASN A C 1
ATOM 736 O O . ASN A 1 100 ? -3.822 -6.983 -7.555 1.00 89.62 100 ASN A O 1
ATOM 740 N N . PHE A 1 101 ? -2.793 -6.953 -9.557 1.00 90.88 101 PHE A N 1
ATOM 741 C CA . PHE A 1 101 ? -2.016 -5.757 -9.264 1.00 90.88 101 PHE A CA 1
ATOM 742 C C . PHE A 1 101 ? -2.912 -4.538 -9.024 1.00 90.88 101 PHE A C 1
ATOM 744 O O . PHE A 1 101 ? -2.682 -3.810 -8.066 1.00 90.88 101 PHE A O 1
ATOM 751 N N . ALA A 1 102 ? -3.949 -4.317 -9.836 1.00 91.44 102 ALA A N 1
ATOM 752 C CA . ALA A 1 102 ? -4.877 -3.199 -9.663 1.00 91.44 102 ALA A CA 1
ATOM 753 C C . ALA A 1 102 ? -5.619 -3.261 -8.318 1.00 91.44 102 ALA A C 1
ATOM 755 O O . ALA A 1 102 ? -5.732 -2.245 -7.625 1.00 91.44 102 ALA A O 1
ATOM 756 N N . ASN A 1 103 ? -6.061 -4.453 -7.912 1.00 88.88 103 ASN A N 1
ATOM 757 C CA . ASN A 1 103 ? -6.662 -4.681 -6.600 1.00 88.88 103 ASN A CA 1
ATOM 758 C C . ASN A 1 103 ? -5.657 -4.345 -5.491 1.00 88.88 103 ASN A C 1
ATOM 760 O O . ASN A 1 103 ? -5.937 -3.520 -4.620 1.00 88.88 103 ASN A O 1
ATOM 764 N N . TRP A 1 104 ? -4.449 -4.912 -5.555 1.00 87.31 104 TRP A N 1
ATOM 765 C CA . TRP A 1 104 ? -3.412 -4.630 -4.566 1.00 87.31 104 TRP A CA 1
ATOM 766 C C . TRP A 1 104 ? -3.057 -3.137 -4.512 1.00 87.31 104 TRP A C 1
ATOM 768 O O . TRP A 1 104 ? -3.000 -2.542 -3.437 1.00 87.31 104 TRP A O 1
ATOM 778 N N . PHE A 1 105 ? -2.882 -2.494 -5.664 1.00 87.31 105 PHE A N 1
ATOM 779 C CA . PHE A 1 105 ? -2.516 -1.087 -5.761 1.00 87.31 105 PHE A CA 1
ATOM 780 C C . PHE A 1 105 ? -3.609 -0.179 -5.185 1.00 87.31 105 PHE A C 1
ATOM 782 O O . PHE A 1 105 ? -3.310 0.816 -4.525 1.00 87.31 105 PHE A O 1
ATOM 789 N N . SER A 1 106 ? -4.878 -0.541 -5.363 1.00 82.12 106 SER A N 1
ATOM 790 C CA . SER A 1 106 ? -6.004 0.230 -4.832 1.00 82.12 106 SER A CA 1
ATOM 791 C C . SER A 1 106 ? -6.062 0.199 -3.301 1.00 82.12 106 SER A C 1
ATOM 793 O O . SER A 1 106 ? -6.350 1.222 -2.679 1.00 82.12 106 SER A O 1
ATOM 795 N N . TYR A 1 107 ? -5.726 -0.939 -2.684 1.00 78.19 107 TYR A N 1
ATOM 796 C CA . TYR A 1 107 ? -5.920 -1.153 -1.244 1.00 78.19 107 TYR A CA 1
ATOM 797 C C . TYR A 1 107 ? -4.638 -1.167 -0.403 1.00 78.19 107 TYR A C 1
ATOM 799 O O . TYR A 1 107 ? -4.714 -1.008 0.811 1.00 78.19 107 TYR A O 1
ATOM 807 N N . TYR A 1 108 ? -3.458 -1.314 -1.009 1.00 81.62 108 TYR A N 1
ATOM 808 C CA . TYR A 1 108 ? -2.210 -1.566 -0.276 1.00 81.62 108 TYR A CA 1
ATOM 809 C C . TYR A 1 108 ? -1.003 -0.748 -0.767 1.00 81.62 108 TYR A C 1
ATOM 811 O O . TYR A 1 108 ? 0.054 -0.814 -0.142 1.00 81.62 108 TYR A O 1
ATOM 819 N N . ARG A 1 109 ? -1.127 0.088 -1.816 1.00 84.94 109 ARG A N 1
ATOM 820 C CA . ARG A 1 109 ? 0.034 0.811 -2.396 1.00 84.94 109 ARG A CA 1
ATOM 821 C C . ARG A 1 109 ? 0.744 1.788 -1.455 1.00 84.94 109 ARG A C 1
ATOM 823 O O . ARG A 1 109 ? 1.867 2.197 -1.726 1.00 84.94 109 ARG A O 1
ATOM 830 N N . THR A 1 110 ? 0.075 2.254 -0.401 1.00 82.56 110 THR A N 1
ATOM 831 C CA . THR A 1 110 ? 0.688 3.133 0.603 1.00 82.56 110 THR A CA 1
ATOM 832 C C . THR A 1 110 ? 0.630 2.473 1.969 1.00 82.56 110 THR A C 1
ATOM 834 O O . THR A 1 110 ? -0.321 1.753 2.268 1.00 82.56 110 THR A O 1
ATOM 837 N N . ARG A 1 111 ? 1.602 2.784 2.839 1.00 77.56 111 ARG A N 1
ATOM 838 C CA . ARG A 1 111 ? 1.597 2.339 4.248 1.00 77.56 111 ARG A CA 1
ATOM 839 C C . ARG A 1 111 ? 0.267 2.641 4.937 1.00 77.56 111 ARG A C 1
ATOM 841 O O . ARG A 1 111 ? -0.226 1.840 5.715 1.00 77.56 111 ARG A O 1
ATOM 848 N N . HIS A 1 112 ? -0.324 3.782 4.607 1.00 76.38 112 HIS A N 1
ATOM 849 C CA . HIS A 1 112 ? -1.619 4.202 5.105 1.00 76.38 112 HIS A CA 1
ATOM 850 C C . HIS A 1 112 ? -2.759 3.268 4.681 1.00 76.38 112 HIS A C 1
ATOM 852 O O . HIS A 1 112 ? -3.530 2.817 5.521 1.00 76.38 112 HIS A O 1
ATOM 858 N N . LEU A 1 113 ? -2.846 2.953 3.387 1.00 80.06 113 LEU A N 1
ATOM 859 C CA . LEU A 1 113 ? -3.863 2.043 2.862 1.00 80.06 113 LEU A CA 1
ATOM 860 C C . LEU A 1 113 ? -3.670 0.623 3.412 1.00 80.06 113 LEU A C 1
ATOM 862 O O . LEU A 1 113 ? -4.633 0.020 3.875 1.00 80.06 113 LEU A O 1
ATOM 866 N N . ALA A 1 114 ? -2.421 0.153 3.496 1.00 82.62 114 ALA A N 1
ATOM 867 C CA . ALA A 1 114 ? -2.095 -1.141 4.086 1.00 82.62 114 ALA A CA 1
ATOM 868 C C . ALA A 1 114 ? -2.500 -1.234 5.566 1.00 82.62 114 ALA A C 1
ATOM 870 O O . ALA A 1 114 ? -3.091 -2.229 5.973 1.00 82.62 114 ALA A O 1
ATOM 871 N N . VAL A 1 115 ? -2.251 -0.188 6.363 1.00 81.69 115 VAL A N 1
ATOM 872 C CA . VAL A 1 115 ? -2.699 -0.125 7.763 1.00 81.69 115 VAL A CA 1
ATOM 873 C C . VAL A 1 115 ? -4.224 -0.174 7.859 1.00 81.69 115 VAL A C 1
ATOM 875 O O . VAL A 1 115 ? -4.751 -0.935 8.662 1.00 81.69 115 VAL A O 1
ATOM 878 N N . ARG A 1 116 ? -4.951 0.581 7.027 1.00 81.44 116 ARG A N 1
ATOM 879 C CA . ARG A 1 116 ? -6.425 0.545 7.018 1.00 81.44 116 ARG A CA 1
ATOM 880 C C . ARG A 1 116 ? -6.961 -0.831 6.663 1.00 81.44 116 ARG A C 1
ATOM 882 O O . ARG A 1 116 ? -7.866 -1.313 7.339 1.00 81.44 116 ARG A O 1
ATOM 889 N N . GLY A 1 117 ? -6.393 -1.454 5.632 1.00 81.75 117 GLY A N 1
ATOM 890 C CA . GLY A 1 117 ? -6.716 -2.824 5.250 1.00 81.75 117 GLY A CA 1
ATOM 891 C C . GLY A 1 117 ? -6.444 -3.796 6.396 1.00 81.75 117 GLY A C 1
ATOM 892 O O . GLY A 1 117 ? -7.322 -4.571 6.751 1.00 81.75 117 GLY A O 1
ATOM 893 N N . GLY A 1 118 ? -5.278 -3.690 7.040 1.00 83.69 118 GLY A N 1
ATOM 894 C CA . GLY A 1 118 ? -4.895 -4.522 8.181 1.00 83.69 118 GLY A CA 1
ATOM 895 C C . GLY A 1 118 ? -5.839 -4.390 9.376 1.00 83.69 118 GLY A C 1
ATOM 896 O O . GLY A 1 118 ? -6.298 -5.403 9.892 1.00 83.69 118 GLY A O 1
ATOM 897 N N . ILE A 1 119 ? -6.192 -3.162 9.778 1.00 83.50 119 ILE A N 1
ATOM 898 C CA . ILE A 1 119 ? -7.159 -2.925 10.865 1.00 83.50 119 ILE A CA 1
ATOM 899 C C . ILE A 1 119 ? -8.534 -3.481 10.484 1.00 83.50 119 ILE A C 1
ATOM 901 O O . ILE A 1 119 ? -9.172 -4.141 11.296 1.00 83.50 119 ILE A O 1
ATOM 905 N N . SER A 1 120 ? -8.981 -3.251 9.247 1.00 83.12 120 SER A N 1
ATOM 906 C CA . SER A 1 120 ? -10.292 -3.727 8.789 1.00 83.12 120 SER A CA 1
ATOM 907 C C . SER A 1 120 ? -10.374 -5.251 8.802 1.00 83.12 120 SER A C 1
ATOM 909 O O . SER A 1 120 ? -11.368 -5.802 9.258 1.00 83.12 120 SER A O 1
ATOM 911 N N . ILE A 1 121 ? -9.310 -5.939 8.377 1.00 86.06 121 ILE A N 1
ATOM 912 C CA . ILE A 1 121 ? 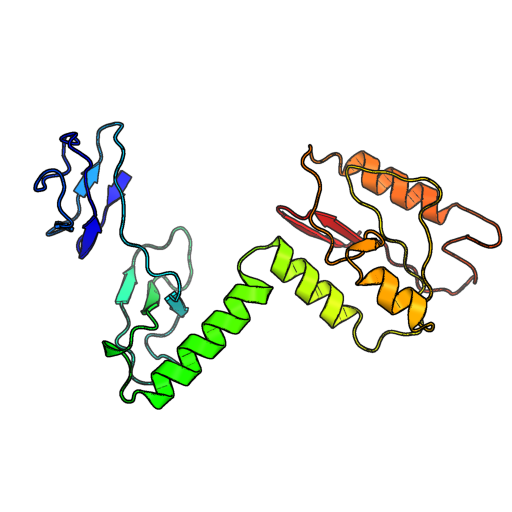-9.212 -7.402 8.454 1.00 86.06 121 ILE A CA 1
ATOM 913 C C . ILE A 1 121 ? -9.186 -7.863 9.917 1.00 86.06 121 ILE A C 1
ATOM 915 O O . ILE A 1 121 ? -9.926 -8.773 10.271 1.00 86.06 121 ILE A O 1
ATOM 919 N N . ALA A 1 122 ? -8.394 -7.220 10.781 1.00 86.06 122 ALA A N 1
ATOM 920 C CA . ALA A 1 122 ? -8.282 -7.590 12.195 1.00 86.06 122 ALA A CA 1
ATOM 921 C C . ALA A 1 122 ? -9.598 -7.429 12.975 1.00 86.06 122 ALA A C 1
ATOM 923 O O . ALA A 1 122 ? -9.845 -8.164 13.924 1.00 86.06 122 ALA A O 1
ATOM 924 N N . LEU A 1 123 ? -10.438 -6.474 12.575 1.00 85.06 123 LEU A N 1
ATOM 925 C CA . LEU A 1 123 ? -11.756 -6.237 13.164 1.00 85.06 123 LEU A CA 1
ATOM 926 C C . LEU A 1 123 ? -12.885 -6.962 12.414 1.00 85.06 123 LEU A C 1
ATOM 928 O O . LEU A 1 123 ? -14.049 -6.867 12.807 1.00 85.06 123 LEU A O 1
ATOM 932 N N . THR A 1 124 ? -12.579 -7.687 11.335 1.00 84.69 124 THR A N 1
ATOM 933 C CA . THR A 1 124 ? -13.581 -8.481 10.617 1.00 84.69 124 THR A CA 1
ATOM 934 C C . THR A 1 124 ? -14.017 -9.649 11.495 1.00 84.69 124 THR A C 1
ATOM 936 O O . THR A 1 124 ? -13.196 -10.449 11.930 1.00 84.69 124 THR A O 1
ATOM 939 N N . GLY A 1 125 ? -15.322 -9.751 11.753 1.00 82.69 125 GLY A N 1
ATOM 940 C CA . GLY A 1 125 ? -15.882 -10.794 12.619 1.00 82.69 125 GLY A CA 1
ATOM 941 C C . GLY A 1 125 ? -15.680 -10.551 14.117 1.00 82.69 125 GLY A C 1
ATOM 942 O O . GLY A 1 125 ? -16.037 -11.413 14.910 1.00 82.69 125 GLY A O 1
ATOM 943 N N . VAL A 1 126 ? -15.141 -9.393 14.512 1.00 84.38 126 VAL A N 1
ATOM 944 C CA . VAL A 1 126 ? -15.055 -8.992 15.917 1.00 84.38 126 VAL A CA 1
ATOM 945 C C . VAL A 1 126 ? -16.281 -8.162 16.277 1.00 84.38 126 VAL A C 1
ATOM 947 O O . VAL A 1 126 ? -16.482 -7.074 15.740 1.00 84.38 126 VAL A O 1
ATOM 950 N N . ASP A 1 127 ? -17.092 -8.675 17.194 1.00 86.25 127 ASP A N 1
ATOM 951 C CA . ASP A 1 127 ? -18.347 -8.068 17.646 1.00 86.25 127 ASP A CA 1
ATOM 952 C C . ASP A 1 127 ? -18.406 -7.844 19.165 1.00 86.25 127 ASP A C 1
ATOM 954 O O . ASP A 1 127 ? -19.296 -7.169 19.651 1.00 86.25 127 ASP A O 1
ATOM 958 N N . PHE A 1 128 ? -17.437 -8.341 19.929 1.00 84.06 128 PHE A N 1
ATOM 959 C CA . PHE A 1 128 ? -17.414 -8.228 21.393 1.00 84.06 128 PHE A CA 1
ATOM 960 C C . PHE A 1 128 ? -16.541 -7.074 21.916 1.00 84.06 128 PHE A C 1
ATOM 962 O O . PHE A 1 128 ? -16.399 -6.901 23.127 1.00 84.06 128 PHE A O 1
ATOM 969 N N . LEU A 1 129 ? -15.896 -6.310 21.026 1.00 85.44 129 LEU A N 1
ATOM 970 C CA . LEU A 1 129 ? -15.019 -5.203 21.412 1.00 85.44 129 LEU A CA 1
ATOM 971 C C . LEU A 1 129 ? -15.762 -3.869 21.442 1.00 85.44 129 LEU A C 1
ATOM 973 O O . LEU A 1 129 ? -16.533 -3.537 20.543 1.00 85.44 129 LEU A O 1
ATOM 977 N N . ARG A 1 130 ? -15.401 -3.045 22.427 1.00 86.81 130 ARG A N 1
ATOM 978 C CA . ARG A 1 130 ? -15.726 -1.620 22.472 1.00 86.81 130 ARG A CA 1
ATOM 979 C C . ARG A 1 130 ? -14.490 -0.820 22.072 1.00 86.81 130 ARG A C 1
ATOM 981 O O . ARG A 1 130 ? -13.441 -0.963 22.693 1.00 86.81 130 ARG A O 1
ATOM 988 N N . THR A 1 131 ? -14.591 0.016 21.044 1.00 87.12 131 THR A N 1
ATOM 989 C CA . THR A 1 131 ? -13.434 0.717 20.466 1.00 87.12 131 THR A CA 1
ATOM 990 C C . THR A 1 131 ? -13.658 2.215 20.346 1.00 87.12 131 THR A C 1
ATOM 992 O O . THR A 1 131 ? -14.762 2.667 20.069 1.00 87.12 131 THR A O 1
ATOM 995 N N . GLY A 1 132 ? -12.607 2.996 20.575 1.00 87.19 132 GLY A N 1
ATOM 996 C CA . GLY A 1 132 ? -12.607 4.441 20.380 1.00 87.19 132 GLY A CA 1
ATOM 997 C C . GLY A 1 132 ? -11.512 4.817 19.395 1.00 87.19 132 GLY A C 1
ATOM 998 O O . GLY A 1 132 ? -10.373 4.371 19.532 1.00 87.19 132 GLY A O 1
ATOM 999 N N . LEU A 1 133 ? -11.850 5.642 18.405 1.00 85.88 133 LEU A N 1
ATOM 1000 C CA . LEU A 1 133 ? -10.907 6.117 17.397 1.00 85.88 133 LEU A CA 1
ATOM 1001 C C . LEU A 1 133 ? -10.710 7.625 17.542 1.00 85.88 133 LEU A C 1
ATOM 1003 O O . LEU A 1 133 ? -11.665 8.395 17.559 1.00 85.88 133 LEU A O 1
ATOM 1007 N N . PHE A 1 134 ? -9.453 8.049 17.591 1.00 84.44 134 PHE A N 1
ATOM 1008 C CA . PHE A 1 134 ? -9.067 9.454 17.515 1.00 84.44 134 PHE A CA 1
ATOM 1009 C C . PHE A 1 134 ? -7.787 9.586 16.687 1.00 84.44 134 PHE A C 1
ATOM 1011 O O . PHE A 1 134 ? -7.097 8.603 16.406 1.00 84.44 134 PHE A O 1
ATOM 1018 N N . THR A 1 135 ? -7.457 10.806 16.264 1.00 81.19 135 THR A N 1
ATOM 1019 C CA . THR A 1 135 ? -6.242 11.049 15.473 1.00 81.19 135 THR A CA 1
ATOM 1020 C C . THR A 1 135 ? -5.157 11.678 16.333 1.00 81.19 135 THR A C 1
ATOM 1022 O O . THR A 1 135 ? -5.439 12.473 17.223 1.00 81.19 1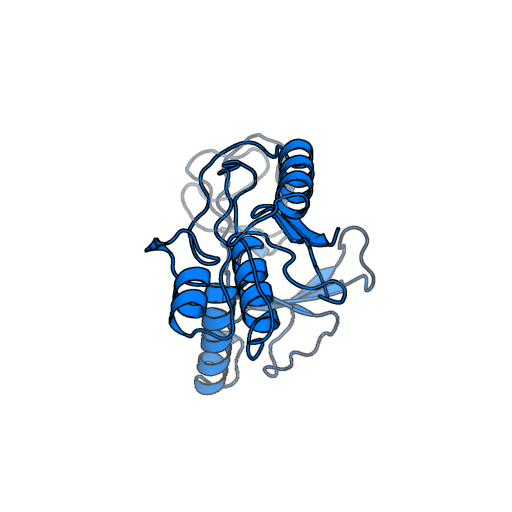35 THR A O 1
ATOM 1025 N N . ILE A 1 136 ? -3.889 11.394 16.029 1.00 81.56 136 ILE A N 1
ATOM 1026 C CA . ILE A 1 136 ? -2.753 11.928 16.801 1.00 81.56 136 ILE A CA 1
ATOM 1027 C C . ILE A 1 136 ? -2.700 13.464 16.848 1.00 81.56 136 ILE A C 1
ATOM 1029 O O . ILE A 1 136 ? -2.127 14.025 17.773 1.00 81.56 136 ILE A O 1
ATOM 1033 N N . ASN A 1 137 ? -3.292 14.136 15.857 1.00 79.94 137 ASN A N 1
ATOM 1034 C CA . ASN A 1 137 ? -3.305 15.595 15.734 1.00 79.94 137 ASN A CA 1
ATOM 1035 C C . ASN A 1 137 ? -4.631 16.225 16.199 1.00 79.94 137 ASN A C 1
ATOM 1037 O O . ASN A 1 137 ? -4.769 17.443 16.157 1.00 79.94 137 ASN A O 1
ATOM 1041 N N . SER A 1 138 ? -5.610 15.423 16.629 1.00 79.12 138 SER A N 1
ATOM 1042 C CA . SER A 1 138 ? -6.900 15.901 17.132 1.00 79.12 138 SER A CA 1
ATOM 1043 C C . SER A 1 138 ? -7.348 15.017 18.295 1.00 79.12 138 SER A C 1
ATOM 1045 O O . SER A 1 138 ? -7.871 13.920 18.101 1.00 79.12 138 SER A O 1
ATOM 1047 N N . LEU A 1 139 ? -7.073 15.505 19.506 1.00 82.44 139 LEU A N 1
ATOM 1048 C CA . LEU A 1 139 ? -7.286 14.813 20.778 1.00 82.44 139 LEU A CA 1
ATOM 1049 C C . LEU A 1 139 ? -8.647 15.206 21.369 1.00 82.44 139 LEU A C 1
ATOM 1051 O O . LEU A 1 139 ? -8.721 15.935 22.359 1.00 82.44 139 LEU A O 1
ATOM 1055 N N . THR A 1 140 ? -9.729 14.798 20.707 1.00 81.31 140 THR A N 1
ATOM 1056 C CA . THR A 1 140 ? -11.095 15.059 21.178 1.00 81.31 140 THR A CA 1
ATOM 1057 C C . THR A 1 140 ? -11.336 14.406 22.538 1.00 81.31 140 THR A C 1
ATOM 1059 O O . THR A 1 140 ? -10.926 13.278 22.784 1.00 81.31 140 THR A O 1
ATOM 1062 N N . ASN A 1 141 ? -12.009 15.111 23.448 1.00 80.62 141 ASN A N 1
ATOM 1063 C CA . ASN A 1 141 ? -12.343 14.590 24.770 1.00 80.62 141 ASN A CA 1
ATOM 1064 C C . ASN A 1 141 ? -13.801 14.949 25.106 1.00 80.62 141 ASN A C 1
ATOM 1066 O O . ASN A 1 141 ? -14.101 16.142 25.170 1.00 80.62 141 ASN A O 1
ATOM 1070 N N . PRO A 1 142 ? -14.698 13.976 25.335 1.00 81.94 142 PRO A N 1
ATOM 1071 C CA . PRO A 1 142 ? -14.463 12.530 25.314 1.00 81.94 142 PRO A CA 1
ATOM 1072 C C . PRO A 1 142 ? -14.211 11.961 23.905 1.00 81.94 142 PRO A C 1
ATOM 1074 O O . PRO A 1 142 ? -14.859 12.369 22.946 1.00 81.94 142 PRO A O 1
ATOM 1077 N N . VAL A 1 143 ? -13.327 10.960 23.788 1.00 87.50 143 VAL A N 1
ATOM 1078 C CA . VAL A 1 143 ? -13.330 10.044 22.633 1.00 87.50 143 VAL A CA 1
ATOM 1079 C C . VAL A 1 143 ? -14.631 9.240 22.650 1.00 87.50 143 VAL A C 1
ATOM 1081 O O . VAL A 1 143 ? -15.041 8.726 23.700 1.00 87.50 143 VAL A O 1
ATOM 1084 N N . GLU A 1 144 ? -15.291 9.168 21.500 1.00 87.44 144 GLU A N 1
ATOM 1085 C CA . GLU A 1 144 ? -16.519 8.401 21.322 1.00 87.44 144 GLU A CA 1
ATOM 1086 C C . GLU A 1 144 ? -16.200 6.904 21.268 1.00 87.44 144 GLU A C 1
ATOM 1088 O O . GLU A 1 144 ? -15.315 6.473 20.529 1.00 87.44 144 GLU A O 1
ATOM 1093 N N . MET A 1 145 ? -16.915 6.121 22.077 1.00 88.25 145 MET A N 1
ATOM 1094 C CA . MET A 1 145 ? -16.750 4.672 22.147 1.00 88.25 145 MET A CA 1
ATOM 1095 C C . MET A 1 145 ? -17.850 3.995 21.333 1.00 88.25 145 MET A C 1
ATOM 1097 O O . MET A 1 145 ? -19.027 4.257 21.561 1.00 88.25 145 MET A O 1
ATOM 1101 N N . ARG A 1 146 ? -17.450 3.103 20.435 1.00 88.50 146 ARG A N 1
ATOM 1102 C CA . ARG A 1 146 ? -18.290 2.337 19.516 1.00 88.50 146 ARG A CA 1
ATOM 1103 C C . ARG A 1 146 ? -18.340 0.881 19.952 1.00 88.50 146 ARG A C 1
ATOM 1105 O O . ARG A 1 146 ? -17.297 0.297 20.249 1.00 88.50 146 ARG A O 1
ATOM 1112 N N . ASP A 1 147 ? -19.533 0.311 20.008 1.00 89.19 147 ASP A N 1
ATOM 1113 C CA . ASP A 1 147 ? -19.752 -1.103 20.297 1.00 89.19 147 ASP A CA 1
ATOM 1114 C C . ASP A 1 147 ? -19.781 -1.903 18.992 1.00 89.19 147 ASP A C 1
ATOM 1116 O O . ASP A 1 147 ? -20.674 -1.729 18.161 1.00 89.19 147 ASP A O 1
ATOM 1120 N N . LEU A 1 148 ? -18.803 -2.786 18.785 1.00 88.56 148 LEU A N 1
ATOM 1121 C CA . LEU A 1 148 ? -18.720 -3.548 17.541 1.00 88.56 148 LEU A CA 1
ATOM 1122 C C . LEU A 1 148 ? -19.814 -4.610 17.398 1.00 88.56 148 LEU A C 1
ATOM 1124 O O . LEU A 1 148 ? -19.994 -5.112 16.281 1.00 88.56 148 LEU A O 1
ATOM 1128 N N . ALA A 1 149 ? -20.585 -4.900 18.452 1.00 89.44 149 ALA A N 1
ATOM 1129 C CA . ALA A 1 149 ? -21.781 -5.736 18.368 1.00 89.44 149 ALA A CA 1
ATOM 1130 C C . ALA A 1 149 ? -22.866 -5.063 17.519 1.00 89.44 149 ALA A C 1
ATOM 1132 O O . ALA A 1 149 ? -23.627 -5.731 16.815 1.00 89.44 149 ALA A O 1
ATOM 1133 N N . LEU A 1 150 ? -22.913 -3.728 17.541 1.00 91.06 150 LEU A N 1
ATOM 1134 C CA . LEU A 1 150 ? -23.911 -2.936 16.840 1.00 91.06 150 LEU A CA 1
ATOM 1135 C C . LEU A 1 150 ? -23.453 -2.640 15.409 1.00 91.06 150 LEU A C 1
ATOM 1137 O O . LEU A 1 150 ? -22.404 -2.045 15.160 1.00 91.06 150 LEU A O 1
ATOM 1141 N N . ALA A 1 151 ? -24.281 -3.021 14.434 1.00 89.12 151 ALA A N 1
ATOM 1142 C CA . ALA A 1 151 ? -23.982 -2.806 13.018 1.00 89.12 151 ALA A CA 1
ATOM 1143 C C . ALA A 1 151 ? -23.814 -1.316 12.663 1.00 89.12 151 ALA A C 1
ATOM 1145 O O . ALA A 1 151 ? -22.994 -0.983 11.809 1.00 89.12 151 ALA A O 1
ATOM 1146 N N . THR A 1 152 ? -24.555 -0.429 13.333 1.00 90.81 152 THR A N 1
ATOM 1147 C CA . THR A 1 152 ? -24.459 1.028 13.164 1.00 90.81 152 THR A CA 1
ATOM 1148 C C . THR A 1 152 ? -23.097 1.555 13.601 1.00 90.81 152 THR A C 1
ATOM 1150 O O . THR A 1 152 ? -22.424 2.223 12.825 1.00 90.81 152 THR A O 1
ATOM 1153 N N . ASP A 1 153 ? -22.642 1.175 14.793 1.00 89.31 153 ASP A N 1
ATOM 1154 C CA . ASP A 1 153 ? -21.346 1.587 15.338 1.00 89.31 153 ASP A CA 1
ATOM 1155 C C . ASP A 1 153 ? -20.177 1.019 14.533 1.00 89.31 153 ASP A C 1
ATOM 1157 O O . ASP A 1 153 ? -19.168 1.694 14.321 1.00 89.31 153 ASP A O 1
ATOM 1161 N N . ARG A 1 154 ? -20.329 -0.203 14.015 1.00 89.00 154 ARG A N 1
ATOM 1162 C CA . ARG A 1 154 ? -19.372 -0.790 13.077 1.00 89.00 154 ARG A CA 1
ATOM 1163 C C . ARG A 1 154 ? -19.324 -0.002 11.766 1.00 89.00 154 ARG A C 1
ATOM 1165 O O . ARG A 1 154 ? -18.239 0.293 11.270 1.00 89.00 154 ARG A O 1
ATOM 1172 N N . GLY A 1 155 ? -20.484 0.362 11.222 1.00 88.50 155 GLY A N 1
ATOM 1173 C CA . GLY A 1 155 ? -20.593 1.227 10.048 1.00 88.50 155 GLY A CA 1
ATOM 1174 C C . GLY A 1 155 ? -19.901 2.572 10.267 1.00 88.50 155 GLY A C 1
ATOM 1175 O O . GLY A 1 155 ? -19.098 2.991 9.434 1.00 88.50 155 GLY A O 1
ATOM 1176 N N . ASP A 1 156 ? -20.124 3.193 11.423 1.00 88.69 156 ASP A N 1
ATOM 1177 C CA . ASP A 1 156 ? -19.518 4.467 11.806 1.00 88.69 156 ASP A CA 1
ATOM 1178 C C . ASP A 1 156 ? -18.005 4.357 12.030 1.00 88.69 156 ASP A C 1
ATOM 1180 O O . ASP A 1 156 ? -17.267 5.272 11.671 1.00 88.69 156 ASP A O 1
ATOM 1184 N N . LEU A 1 157 ? -17.496 3.236 12.548 1.00 87.56 157 LEU A N 1
ATOM 1185 C CA . LEU A 1 157 ? -16.053 3.023 12.668 1.00 87.56 157 LEU A CA 1
ATOM 1186 C C . LEU A 1 157 ? -15.357 2.983 11.300 1.00 87.56 157 LEU A C 1
ATOM 1188 O O . LEU A 1 157 ? -14.218 3.435 11.176 1.00 87.56 157 LEU A O 1
ATOM 1192 N N . TYR A 1 158 ? -16.010 2.441 10.272 1.00 87.06 158 TYR A N 1
ATOM 1193 C CA . TYR A 1 158 ? -15.453 2.389 8.919 1.00 87.06 158 TYR A CA 1
ATOM 1194 C C . TYR A 1 158 ? -15.782 3.646 8.099 1.00 87.06 158 TYR A C 1
ATOM 1196 O O . TYR A 1 158 ? -15.034 4.009 7.192 1.00 87.06 158 TYR A O 1
ATOM 1204 N N . SER A 1 159 ? -16.858 4.357 8.418 1.00 84.44 159 SER A N 1
ATOM 1205 C CA . SER A 1 159 ? -17.330 5.494 7.632 1.00 84.44 159 SER A CA 1
ATOM 1206 C C . SER A 1 159 ? -16.338 6.660 7.611 1.00 84.44 159 SER A C 1
ATOM 1208 O O . SER A 1 159 ? -15.751 7.066 8.613 1.00 84.44 159 SER A O 1
ATOM 1210 N N . THR A 1 160 ? -16.156 7.252 6.433 1.00 76.50 160 THR A N 1
ATOM 1211 C CA . THR A 1 160 ? -15.364 8.478 6.277 1.00 76.50 160 THR A CA 1
ATOM 1212 C C . THR A 1 160 ? -16.077 9.699 6.858 1.00 76.50 160 THR A C 1
ATOM 1214 O O . THR A 1 160 ? -15.402 10.637 7.287 1.00 76.50 160 THR A O 1
ATOM 1217 N N . ALA A 1 161 ? -17.416 9.684 6.891 1.00 73.25 161 ALA A N 1
ATOM 1218 C CA . ALA A 1 161 ? -18.255 10.801 7.325 1.00 73.25 161 ALA A CA 1
ATOM 1219 C C . ALA A 1 161 ? -18.187 11.038 8.841 1.00 73.25 161 ALA A C 1
ATOM 1221 O O . ALA A 1 161 ? -18.238 12.176 9.295 1.00 73.25 161 ALA A O 1
ATOM 1222 N N . THR A 1 162 ? -18.009 9.969 9.610 1.00 74.25 162 THR A N 1
ATOM 1223 C CA . THR A 1 162 ? -17.942 9.960 11.082 1.00 74.25 162 THR A CA 1
ATOM 1224 C C . THR A 1 162 ? -16.522 10.071 11.624 1.00 74.25 162 THR A C 1
ATOM 1226 O O . THR A 1 162 ? -16.318 10.067 12.833 1.00 74.25 162 THR A O 1
ATOM 1229 N N . GLY A 1 163 ? -15.509 10.165 10.759 1.00 73.56 163 GLY A N 1
ATOM 1230 C CA . GLY A 1 163 ? -14.124 10.179 11.224 1.00 73.56 163 GLY A CA 1
ATOM 1231 C C . GLY A 1 163 ? -13.456 8.813 11.350 1.00 73.56 163 GLY A C 1
ATOM 1232 O O . GLY A 1 163 ? -12.358 8.750 11.899 1.00 73.56 163 GLY A O 1
ATOM 1233 N N . GLY A 1 164 ? -14.083 7.758 10.828 1.00 81.44 164 GLY A N 1
ATOM 1234 C CA . GLY A 1 164 ? -13.643 6.371 10.910 1.00 81.44 164 GLY A CA 1
ATOM 1235 C C . GLY A 1 164 ? -12.319 6.038 10.209 1.00 81.44 164 GLY A C 1
ATOM 1236 O O . GLY A 1 164 ? -11.630 6.888 9.641 1.00 81.44 164 GLY A O 1
ATOM 1237 N N . ILE A 1 165 ? -11.966 4.751 10.210 1.00 83.56 165 ILE A N 1
ATOM 1238 C CA . ILE A 1 165 ? -10.687 4.187 9.737 1.00 83.56 165 ILE A CA 1
ATOM 1239 C C . ILE A 1 165 ? -10.345 4.631 8.306 1.00 83.56 165 ILE A C 1
ATOM 1241 O O . ILE A 1 165 ? -9.180 4.889 7.989 1.00 83.56 165 ILE A O 1
ATOM 1245 N N . PHE A 1 166 ? -11.342 4.754 7.426 1.00 82.31 166 PHE A N 1
ATOM 1246 C CA . PHE A 1 166 ? -11.117 5.129 6.030 1.00 82.31 166 PHE A CA 1
ATOM 1247 C C . PHE A 1 166 ? -11.018 6.650 5.799 1.00 82.31 166 PHE A C 1
ATOM 1249 O O . PHE A 1 166 ? -10.690 7.076 4.683 1.00 82.31 166 PHE A O 1
ATOM 1256 N N . ARG A 1 167 ? -11.214 7.500 6.822 1.00 81.25 167 ARG A N 1
ATOM 1257 C CA . ARG A 1 167 ? -11.129 8.965 6.688 1.00 81.25 167 ARG A CA 1
ATOM 1258 C C . ARG A 1 167 ? -9.715 9.440 6.380 1.00 81.25 167 ARG A C 1
ATOM 1260 O O . ARG A 1 167 ? -8.775 9.144 7.112 1.00 81.25 167 ARG A O 1
ATOM 1267 N N . ASN A 1 168 ? -9.560 10.231 5.317 1.00 66.62 168 ASN A N 1
ATOM 1268 C CA . ASN A 1 168 ? -8.268 10.799 4.927 1.00 66.62 168 ASN A CA 1
ATOM 1269 C C . ASN A 1 168 ? -7.677 11.700 6.043 1.00 66.62 168 ASN A C 1
ATOM 1271 O O . ASN A 1 168 ? -8.396 12.569 6.542 1.00 66.62 168 ASN A O 1
ATOM 1275 N N . PRO A 1 169 ? -6.407 11.521 6.456 1.00 65.06 169 PRO A N 1
ATOM 1276 C CA . PRO A 1 169 ? -5.830 12.282 7.557 1.00 65.06 169 PRO A CA 1
ATOM 1277 C C . PRO A 1 169 ? -5.676 13.763 7.211 1.00 65.06 169 PRO A C 1
ATOM 1279 O O . PRO A 1 169 ? -5.404 14.128 6.068 1.00 65.06 169 PRO A O 1
ATOM 1282 N N . GLN A 1 170 ? -5.775 14.609 8.234 1.00 59.44 170 GLN A N 1
ATOM 1283 C CA . GLN A 1 170 ? -5.381 16.014 8.156 1.00 59.44 170 GLN A CA 1
ATOM 1284 C C . GLN A 1 170 ? -3.859 16.161 8.294 1.00 59.44 170 GLN A C 1
ATOM 1286 O O . GLN A 1 170 ? -3.204 15.396 9.006 1.00 59.44 170 GLN A O 1
ATOM 1291 N N . ASN A 1 171 ? -3.314 17.157 7.596 1.00 67.31 171 ASN A N 1
ATOM 1292 C CA . ASN A 1 171 ? -1.895 17.506 7.588 1.00 67.31 171 ASN A CA 1
ATOM 1293 C C . ASN A 1 171 ? -1.434 18.010 8.974 1.00 67.31 171 ASN A C 1
ATOM 1295 O O . ASN A 1 171 ? -2.190 18.709 9.646 1.00 67.31 171 ASN A O 1
ATOM 1299 N N . GLY A 1 172 ? -0.215 17.674 9.409 1.00 74.00 172 GLY A N 1
ATOM 1300 C CA . GLY A 1 172 ? 0.301 18.084 10.722 1.00 74.00 172 GLY A CA 1
ATOM 1301 C C . GLY A 1 172 ? 1.562 17.343 11.173 1.00 74.00 172 GLY A C 1
ATOM 1302 O O . GLY A 1 172 ? 2.107 16.506 10.452 1.00 74.00 172 GLY A O 1
ATOM 1303 N N . GLY A 1 173 ? 2.023 17.663 12.386 1.00 77.12 173 GLY A N 1
ATOM 1304 C CA . GLY A 1 173 ? 3.177 17.026 13.025 1.00 77.12 173 GLY A CA 1
ATOM 1305 C C . GLY A 1 173 ? 2.914 15.590 13.501 1.00 77.12 173 GLY A C 1
ATOM 1306 O O . GLY A 1 173 ? 1.928 14.948 13.142 1.00 77.12 173 GLY A O 1
ATOM 1307 N N . THR A 1 174 ? 3.831 15.051 14.312 1.00 79.94 174 THR A N 1
ATOM 1308 C CA . THR A 1 174 ? 3.699 13.721 14.945 1.00 79.94 174 THR A CA 1
ATOM 1309 C C . THR A 1 174 ? 3.861 13.820 16.470 1.00 79.94 174 THR A C 1
ATOM 1311 O O . THR A 1 174 ? 4.887 13.408 17.015 1.00 79.94 174 THR A O 1
ATOM 1314 N N . PRO A 1 175 ? 2.875 14.383 17.192 1.00 86.44 175 PRO A N 1
ATOM 1315 C CA . PRO A 1 175 ? 2.908 14.497 18.650 1.00 86.44 175 PRO A CA 1
ATOM 1316 C C . PRO A 1 175 ? 2.495 13.172 19.328 1.00 86.44 175 PRO A C 1
ATOM 1318 O O . PRO A 1 175 ? 1.507 13.098 20.060 1.00 86.44 175 PRO A O 1
ATOM 1321 N N . ASN A 1 176 ? 3.242 12.089 19.076 1.00 84.44 176 ASN A N 1
ATOM 1322 C CA . ASN A 1 176 ? 2.876 10.749 19.558 1.00 84.44 176 ASN A CA 1
ATOM 1323 C C . ASN A 1 176 ? 2.806 10.668 21.088 1.00 84.44 176 ASN A C 1
ATOM 1325 O O . ASN A 1 176 ? 1.921 10.003 21.618 1.00 84.44 176 ASN A O 1
ATOM 1329 N N . ARG A 1 177 ? 3.694 11.376 21.799 1.00 88.38 177 ARG A N 1
ATOM 1330 C CA . ARG A 1 177 ? 3.716 11.392 23.270 1.00 88.38 177 ARG A CA 1
ATOM 1331 C C . ARG A 1 177 ? 2.404 11.927 23.842 1.00 88.38 177 ARG A C 1
ATOM 1333 O O . ARG A 1 177 ? 1.846 11.329 24.756 1.00 88.38 177 ARG A O 1
ATOM 1340 N N . GLN A 1 178 ? 1.907 13.030 23.289 1.00 89.38 178 GLN A N 1
ATOM 1341 C CA . GLN A 1 178 ? 0.649 13.648 23.697 1.00 89.38 178 GLN A CA 1
ATOM 1342 C C . GLN A 1 178 ? -0.533 12.732 23.382 1.00 89.38 178 GLN A C 1
ATOM 1344 O O . GLN A 1 178 ? -1.415 12.561 24.214 1.00 89.38 178 GLN A O 1
ATOM 1349 N N . ALA A 1 179 ? -0.521 12.097 22.212 1.00 87.50 179 ALA A N 1
ATOM 1350 C CA . ALA A 1 179 ? -1.576 11.177 21.815 1.00 87.50 179 ALA A CA 1
ATOM 1351 C C . ALA A 1 179 ? -1.620 9.900 22.682 1.00 87.50 179 ALA A C 1
ATOM 1353 O O . ALA A 1 179 ? -2.709 9.441 23.015 1.00 87.50 179 ALA A O 1
ATOM 1354 N N . VAL A 1 180 ? -0.472 9.360 23.115 1.00 88.62 180 VAL A N 1
ATOM 1355 C CA . VAL A 1 180 ? -0.427 8.231 24.068 1.00 88.62 180 VAL A CA 1
ATOM 1356 C C . VAL A 1 180 ? -0.888 8.663 25.462 1.00 88.62 180 VAL A C 1
ATOM 1358 O O . VAL A 1 180 ? -1.680 7.963 26.085 1.00 88.62 180 VAL A O 1
ATOM 1361 N N . ASN A 1 181 ? -0.453 9.834 25.942 1.00 90.75 181 ASN A N 1
ATOM 1362 C CA . ASN A 1 181 ? -0.932 10.380 27.215 1.00 90.75 181 ASN A CA 1
ATOM 1363 C C . ASN A 1 181 ? -2.461 10.565 27.200 1.00 90.75 181 ASN A C 1
ATOM 1365 O O . ASN A 1 181 ? -3.146 10.155 28.134 1.00 90.75 181 ASN A O 1
ATOM 1369 N N . HIS A 1 182 ? -2.998 11.088 26.096 1.00 90.19 182 HIS A N 1
ATOM 1370 C CA . HIS A 1 182 ? -4.432 11.239 25.897 1.00 90.19 182 HIS A CA 1
ATOM 1371 C C . 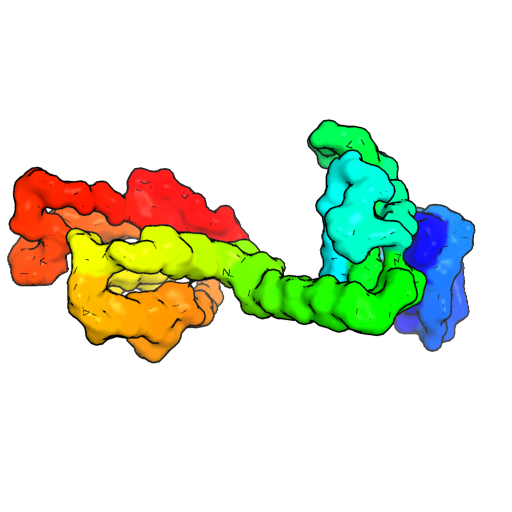HIS A 1 182 ? -5.169 9.894 25.893 1.00 90.19 182 HIS A C 1
ATOM 1373 O O . HIS A 1 182 ? -6.180 9.780 26.582 1.00 90.19 182 HIS A O 1
ATOM 1379 N N . ALA A 1 183 ? -4.653 8.871 25.197 1.00 88.94 183 ALA A N 1
ATOM 1380 C CA . ALA A 1 183 ? -5.212 7.515 25.244 1.00 88.94 183 ALA A CA 1
ATOM 1381 C C . ALA A 1 183 ? -5.274 6.977 26.681 1.00 88.94 183 ALA A C 1
ATOM 1383 O O . ALA A 1 183 ? -6.313 6.477 27.106 1.00 88.94 183 ALA A O 1
ATOM 1384 N N . GLY A 1 184 ? -4.193 7.147 27.451 1.00 88.88 184 GLY A N 1
ATOM 1385 C CA . GLY A 1 184 ? -4.159 6.792 28.871 1.00 88.88 184 GLY A CA 1
ATOM 1386 C C . GLY A 1 184 ? -5.242 7.513 29.679 1.00 88.88 184 GLY A C 1
ATOM 1387 O O . GLY A 1 184 ? -5.968 6.877 30.439 1.00 88.88 184 GLY A O 1
ATOM 1388 N N . GLY A 1 185 ? -5.421 8.817 29.451 1.00 89.56 185 GLY A N 1
ATOM 1389 C CA . GLY A 1 185 ? -6.499 9.597 30.064 1.00 89.56 185 GLY A CA 1
ATOM 1390 C C . GLY A 1 185 ? -7.902 9.112 29.682 1.00 89.56 185 GLY A C 1
ATOM 1391 O O . GLY A 1 185 ? -8.811 9.173 30.507 1.00 89.56 185 GLY A O 1
ATOM 1392 N N . GLN A 1 186 ? -8.096 8.569 28.473 1.00 88.38 186 GLN A N 1
ATOM 1393 C CA . GLN A 1 186 ? -9.386 7.988 28.091 1.00 88.38 186 GLN A CA 1
ATOM 1394 C C . GLN A 1 186 ? -9.715 6.740 28.918 1.00 88.38 186 GLN A C 1
ATOM 1396 O O . GLN A 1 186 ? -10.850 6.608 29.371 1.00 88.38 186 GLN A O 1
ATOM 1401 N N . PHE A 1 187 ? -8.740 5.865 29.184 1.00 88.62 187 PHE A N 1
ATOM 1402 C CA . PHE A 1 187 ? -8.947 4.663 30.006 1.00 88.62 187 PHE A CA 1
ATOM 1403 C C . PHE A 1 187 ? -9.255 4.958 31.480 1.00 88.62 187 PHE A C 1
ATOM 1405 O O . PHE A 1 187 ? -9.809 4.107 32.166 1.00 88.62 187 PHE A O 1
ATOM 1412 N N . GLN A 1 188 ? -8.938 6.160 31.964 1.00 88.44 188 GLN A N 1
ATOM 1413 C CA . GLN A 1 188 ? -9.259 6.599 33.326 1.00 88.44 188 GLN A CA 1
ATOM 1414 C C . GLN A 1 188 ? -10.694 7.131 33.467 1.00 88.44 188 GLN A C 1
ATOM 1416 O O . GLN A 1 188 ? -11.142 7.414 34.579 1.00 88.44 188 GLN A O 1
ATOM 1421 N N . ARG A 1 189 ? -11.421 7.304 32.357 1.00 88.75 189 ARG A N 1
ATOM 1422 C CA . ARG A 1 189 ? -12.787 7.834 32.377 1.00 88.75 189 ARG A CA 1
ATOM 1423 C C . ARG A 1 189 ? -13.758 6.853 33.026 1.00 88.75 189 ARG A C 1
ATOM 1425 O O . ARG A 1 189 ? -13.717 5.658 32.757 1.00 88.75 189 ARG A O 1
ATOM 1432 N N . SER A 1 190 ? -14.705 7.399 33.782 1.00 86.19 190 SER A N 1
ATOM 1433 C CA . SER A 1 190 ? -15.811 6.675 34.412 1.00 86.19 190 SER A CA 1
ATOM 1434 C C . SER A 1 190 ? -17.175 7.121 33.858 1.00 86.19 190 SER A C 1
ATOM 1436 O O . SER A 1 190 ? -17.278 8.105 33.120 1.00 86.19 190 SER A O 1
ATOM 1438 N N . GLY A 1 191 ? -18.234 6.378 34.191 1.00 82.25 191 GLY A N 1
ATOM 1439 C CA . GLY A 1 191 ? -19.612 6.664 33.774 1.00 82.25 191 GLY A CA 1
ATOM 1440 C C . GLY A 1 191 ? -20.051 5.926 32.504 1.00 82.25 191 GLY A C 1
ATOM 1441 O O . GLY A 1 191 ? -19.370 5.024 32.023 1.00 82.25 191 GLY A O 1
ATOM 1442 N N . ALA A 1 192 ? -21.206 6.310 31.949 1.00 73.44 192 ALA A N 1
ATOM 1443 C CA . ALA A 1 192 ? -21.863 5.584 30.851 1.00 73.44 192 ALA A CA 1
ATOM 1444 C C . ALA A 1 192 ? -21.006 5.462 29.573 1.00 73.44 192 ALA A C 1
ATOM 1446 O O . ALA A 1 192 ? -21.102 4.475 28.848 1.00 73.44 192 ALA A O 1
ATOM 1447 N N . ASN A 1 193 ? -20.119 6.434 29.333 1.00 76.75 193 ASN A N 1
ATOM 1448 C CA . ASN A 1 193 ? -19.217 6.456 28.180 1.00 76.75 193 ASN A CA 1
ATOM 1449 C C . ASN A 1 193 ? -17.795 5.974 28.516 1.00 76.75 193 ASN A C 1
ATOM 1451 O O . ASN A 1 193 ? -16.875 6.235 27.742 1.00 76.75 193 ASN A O 1
ATOM 1455 N N . ALA A 1 194 ? -17.566 5.348 29.673 1.00 84.88 194 ALA A N 1
ATOM 1456 C CA . ALA A 1 194 ? -16.253 4.815 30.025 1.00 84.88 194 ALA A CA 1
ATOM 1457 C C . ALA A 1 194 ? -15.800 3.753 29.002 1.00 84.88 194 ALA A C 1
ATOM 1459 O O . ALA A 1 194 ? -16.613 2.916 28.596 1.00 84.88 194 ALA A O 1
ATOM 1460 N N . PRO A 1 195 ? -14.521 3.753 28.581 1.00 84.56 195 PRO A N 1
ATOM 1461 C CA . PRO A 1 195 ? -13.992 2.679 27.744 1.00 84.56 195 PRO A CA 1
ATOM 1462 C C . PRO A 1 195 ? -13.988 1.322 28.455 1.00 84.56 195 PRO A C 1
ATOM 1464 O O . PRO A 1 195 ? -14.217 0.301 27.813 1.00 84.56 195 PRO A O 1
ATOM 1467 N N . VAL A 1 196 ? -13.759 1.322 29.773 1.00 84.94 196 VAL A N 1
ATOM 1468 C CA . VAL A 1 196 ? -13.757 0.127 30.624 1.00 84.94 196 VAL A CA 1
ATOM 1469 C C . VAL A 1 196 ? -15.063 0.079 31.409 1.00 84.94 196 VAL A C 1
ATOM 1471 O O . VAL A 1 196 ? -15.310 0.938 32.253 1.00 84.94 196 VAL A O 1
ATOM 1474 N N . GLN A 1 197 ? -15.902 -0.915 31.124 1.00 83.25 197 GLN A N 1
ATOM 1475 C CA . GLN A 1 197 ? -17.207 -1.085 31.778 1.00 83.25 197 GLN A CA 1
ATOM 1476 C C . GLN A 1 197 ? -17.229 -2.268 32.753 1.00 83.25 197 GLN A C 1
ATOM 1478 O O . GLN A 1 197 ? -18.038 -2.292 33.677 1.00 83.25 197 GLN A O 1
ATOM 1483 N N . LEU A 1 198 ? -16.334 -3.242 32.565 1.00 81.50 198 LEU A N 1
ATOM 1484 C CA . LEU A 1 198 ? -16.275 -4.476 33.347 1.00 81.50 198 LEU A CA 1
ATOM 1485 C C . LEU A 1 198 ? -14.864 -4.693 33.904 1.00 81.50 198 LEU A C 1
ATOM 1487 O O . LEU A 1 198 ? -13.873 -4.393 33.240 1.00 81.50 198 LEU A O 1
ATOM 1491 N N . ALA A 1 199 ? -14.768 -5.282 35.099 1.00 76.94 199 ALA A N 1
ATOM 1492 C CA . ALA A 1 199 ? -13.490 -5.534 35.773 1.00 76.94 199 ALA A CA 1
ATOM 1493 C C . ALA A 1 199 ? -12.563 -6.505 35.010 1.00 76.94 199 ALA A C 1
ATOM 1495 O O . ALA A 1 199 ? -11.346 -6.415 35.135 1.00 76.94 199 ALA A O 1
ATOM 1496 N N . CYS A 1 200 ? -13.126 -7.410 34.202 1.00 78.00 200 CYS A N 1
ATOM 1497 C CA . CYS A 1 200 ? -12.380 -8.414 33.430 1.00 78.00 200 CYS A CA 1
ATOM 1498 C C . CYS A 1 200 ? -12.395 -8.146 31.915 1.00 78.00 200 CYS A C 1
ATOM 1500 O O . CYS A 1 200 ? -12.165 -9.057 31.123 1.00 78.00 200 CYS A O 1
ATOM 1502 N N . GLN A 1 201 ? -12.696 -6.914 31.495 1.00 76.69 201 GLN A N 1
ATOM 1503 C CA . GLN A 1 201 ? -12.673 -6.543 30.084 1.00 76.69 201 GLN A CA 1
ATOM 1504 C C . GLN A 1 201 ? -11.233 -6.571 29.551 1.00 76.69 201 GLN A C 1
ATOM 1506 O O . GLN A 1 201 ? -10.349 -5.908 30.097 1.00 76.69 201 GLN A O 1
ATOM 1511 N N . ALA A 1 202 ? -11.000 -7.305 28.462 1.00 76.00 202 ALA A N 1
ATOM 1512 C CA . ALA A 1 202 ? -9.753 -7.196 27.715 1.00 76.00 202 ALA A CA 1
ATOM 1513 C C . ALA A 1 202 ? -9.702 -5.820 27.035 1.00 76.00 202 ALA A C 1
ATOM 1515 O O . ALA A 1 202 ? -10.577 -5.479 26.239 1.00 76.00 202 ALA A O 1
ATOM 1516 N N . ASN A 1 203 ? -8.695 -5.019 27.379 1.00 77.44 203 ASN A N 1
ATOM 1517 C CA . ASN A 1 203 ? -8.530 -3.662 26.872 1.00 77.44 203 ASN A CA 1
ATOM 1518 C C . ASN A 1 203 ? -7.235 -3.563 26.078 1.00 77.44 203 ASN A C 1
ATOM 1520 O O . ASN A 1 203 ? -6.180 -4.002 26.535 1.00 77.44 203 ASN A O 1
ATOM 1524 N N . HIS A 1 204 ? -7.318 -2.948 24.905 1.00 75.88 204 HIS A N 1
ATOM 1525 C CA . HIS A 1 204 ? -6.176 -2.749 24.028 1.00 75.88 204 HIS A CA 1
ATOM 1526 C C . HIS A 1 204 ? -6.162 -1.308 23.523 1.00 75.88 204 HIS A C 1
ATOM 1528 O O . HIS A 1 204 ? -7.203 -0.760 23.162 1.00 75.88 204 HIS A O 1
ATOM 1534 N N . GLY A 1 205 ? -4.980 -0.695 23.508 1.00 68.88 205 GLY A N 1
ATOM 1535 C CA . GLY A 1 205 ? -4.759 0.629 22.943 1.00 68.88 205 GLY A CA 1
ATOM 1536 C C . GLY A 1 205 ? -3.816 0.528 21.755 1.00 68.88 205 GLY A C 1
ATOM 1537 O O . GLY A 1 205 ? -2.712 0.006 21.877 1.00 68.88 205 GLY A O 1
ATOM 1538 N N . TRP A 1 206 ? -4.231 1.034 20.597 1.00 65.25 206 TRP A N 1
ATOM 1539 C CA . TRP A 1 206 ? -3.379 1.046 19.410 1.00 65.25 206 TRP A CA 1
ATOM 1540 C C . TRP A 1 206 ? -3.217 2.471 18.913 1.00 65.25 206 TRP A C 1
ATOM 1542 O O . TRP A 1 206 ? -4.196 3.196 18.733 1.00 65.25 206 TRP A O 1
ATOM 1552 N N . GLN A 1 207 ? -1.975 2.867 18.650 1.00 59.06 207 GLN A N 1
ATOM 1553 C CA . GLN A 1 207 ? -1.693 4.125 17.980 1.00 59.06 207 GLN A CA 1
ATOM 1554 C C . GLN A 1 207 ? -1.254 3.836 16.552 1.00 59.06 207 GLN A C 1
ATOM 1556 O O . GLN A 1 207 ? -0.187 3.275 16.298 1.00 59.06 207 GLN A O 1
ATOM 1561 N N . CYS A 1 208 ? -2.070 4.274 15.601 1.00 53.44 208 CYS A N 1
ATOM 1562 C CA . CYS A 1 208 ? -1.736 4.174 14.193 1.00 53.44 208 CYS A CA 1
ATOM 1563 C C . CYS A 1 208 ? -1.246 5.521 13.674 1.00 53.44 208 CYS A C 1
ATOM 1565 O O . CYS A 1 208 ? -2.002 6.486 13.539 1.00 53.44 208 CYS A O 1
ATOM 1567 N N . ARG A 1 209 ? 0.053 5.581 13.355 1.00 55.69 209 ARG A N 1
ATOM 1568 C CA . ARG A 1 209 ? 0.618 6.699 12.608 1.00 55.69 209 ARG A CA 1
ATOM 1569 C C . ARG A 1 209 ? 0.433 6.425 11.127 1.00 55.69 209 ARG A C 1
ATOM 1571 O O . ARG A 1 209 ? 1.134 5.614 10.524 1.00 55.69 209 ARG A O 1
ATOM 1578 N N . TRP A 1 210 ? -0.432 7.216 10.514 1.00 49.22 210 TRP A N 1
ATOM 1579 C CA . TRP A 1 210 ? -0.759 7.139 9.092 1.00 49.22 210 TRP A CA 1
ATOM 1580 C C . TRP A 1 210 ? 0.441 7.257 8.134 1.00 49.22 210 TRP A C 1
ATOM 1582 O O . TRP A 1 210 ? 0.355 6.811 6.994 1.00 49.22 210 TRP A O 1
ATOM 1592 N N . GLN A 1 211 ? 1.579 7.793 8.588 1.00 44.16 211 GLN A N 1
ATOM 1593 C CA . GLN A 1 211 ? 2.802 7.917 7.789 1.00 44.16 211 GLN A CA 1
ATOM 1594 C C . GLN A 1 211 ? 3.883 6.834 8.075 1.00 44.16 211 GLN A C 1
ATOM 1596 O O . GLN A 1 211 ? 4.703 6.590 7.187 1.00 44.16 211 GLN A O 1
ATOM 1601 N N . HIS A 1 212 ? 3.918 6.151 9.241 1.00 42.16 212 HIS A N 1
ATOM 1602 C CA . HIS A 1 212 ? 4.982 5.162 9.585 1.00 42.16 212 HIS A CA 1
ATOM 1603 C C . HIS A 1 212 ? 4.512 3.830 10.224 1.00 42.16 212 HIS A C 1
ATOM 1605 O O . HIS A 1 212 ? 5.349 3.095 10.732 1.00 42.16 212 HIS A O 1
ATOM 1611 N N . GLY A 1 213 ? 3.232 3.458 10.136 1.00 39.62 213 GLY A N 1
ATOM 1612 C CA . GLY A 1 213 ? 2.742 2.165 10.648 1.00 39.62 213 GLY A CA 1
ATOM 1613 C C . GLY A 1 213 ? 2.097 2.263 12.035 1.00 39.62 213 GLY A C 1
ATOM 1614 O O . GLY A 1 213 ? 2.097 3.332 12.651 1.00 39.62 213 GLY A O 1
ATOM 1615 N N . CYS A 1 214 ? 1.481 1.167 12.488 1.00 35.31 214 CYS A N 1
ATOM 1616 C CA . CYS A 1 214 ? 0.909 1.062 13.833 1.00 35.31 214 CYS A CA 1
ATOM 1617 C C . CYS A 1 214 ? 1.929 0.442 14.786 1.00 35.31 214 CYS A C 1
ATOM 1619 O O . CYS A 1 214 ? 2.568 -0.552 14.443 1.00 35.31 214 CYS A O 1
ATOM 1621 N N . THR A 1 215 ? 2.027 1.002 15.986 1.00 35.19 215 THR A N 1
ATOM 1622 C CA . THR A 1 215 ? 2.782 0.412 17.094 1.00 35.19 215 THR A CA 1
ATOM 1623 C C . THR A 1 215 ? 1.770 -0.036 18.144 1.00 35.19 215 THR A C 1
ATOM 1625 O O . THR A 1 215 ? 0.892 0.747 18.516 1.00 35.19 215 THR A O 1
ATOM 1628 N N . LEU A 1 216 ? 1.857 -1.295 18.585 1.00 30.67 216 LEU A N 1
ATOM 1629 C CA . LEU A 1 216 ? 1.124 -1.757 19.766 1.00 30.67 216 LEU A CA 1
ATOM 1630 C C . LEU A 1 216 ? 1.774 -1.152 21.017 1.00 30.67 216 LEU A C 1
ATOM 1632 O O . LEU A 1 216 ? 3.002 -1.154 21.129 1.00 30.67 216 LEU A O 1
ATOM 1636 N N . CYS A 1 217 ? 0.953 -0.638 21.929 1.00 37.59 217 CYS A N 1
ATOM 1637 C CA . CYS A 1 217 ? 1.362 -0.221 23.267 1.00 37.59 217 CYS A CA 1
ATOM 1638 C C . CYS A 1 217 ? 0.615 -1.052 24.307 1.00 37.59 217 CYS A C 1
ATOM 1640 O O . CYS A 1 217 ? -0.566 -1.381 24.051 1.00 37.59 217 CYS A O 1
#